Protein AF-A0A241UYF8-F1 (afdb_monomer)

Mean predicted aligned error: 8.47 Å

Secondary structure (DSSP, 8-state):
--HHHHHHHHHHHHHHHHHHHHHHHHHHHHTTS--PPPEEEEESSHHHHHHHHHHHHHTT-TTEEEEE-S-SSHHHHHHHHHHHHHHHTTSTT--SEEEEEEEGGG--STHHHHHHHHHGGGS-EEEEEEEES-THHHHHHTT----SPP--BTTB-HHHHHHHHHHHHT-TT--TT-HHHHHHHHHTHHHHHHHHHHHHHHHHHHT--SSEE-HHHHHHHHHHHHHT-S------HHHHHHHHT-

Sequence (246 aa):
MGTDDLAKKRISANKERRTALKELRKARSVGNRTIFPNILILTEGFSENIYFDELIKVLGLDTVFSRKSVSTSSKGILHEAEHEDLKNKDTEKEWTYIFCVFDLDTVKDRSHLELLSRININFTKIIPIYTFPCIEIWFLLHFECNTRPFQSKGKKSIGNIVKSHFKNTYSPEYLETNEDVIRPLAHAHDNAIYNSIRLYSQQVEVKSNNPISNIHALVTLLKNMSDRTQEYDYNYEYQSFIEDNL

Foldseek 3Di:
DPPVVVVVVVVVVVVVVVVVVVVVVVVVVVPPDLPQFQEEEEELALLVQLQVVLLCVLLVPPRYYYDYFPHNDLQSLLVVVLVVQVVCPPHPNHGQEYEYEHACLPPPDLVSVVSLVVSPPPHHHYYYWYWPHGCLLLVVLLPDQDQDFFDADDPRHSVSVSVVCCCVPPNVPDDSNPSVSRSVSSNSVVSSLVSQVVSQVVCVVVLDVRGHTPVSQVSVLSNCSSVVVSDNDGDCPRVVSVSVSD

Nearest PDB structures (foldseek):
  1ejb-assembly1_E  TM=6.011E-01  e=3.669E-02  Saccharomyces cerevisiae
  3qp9-assembly3_C  TM=4.414E-01  e=3.238E+00  Streptomyces venezuelae

Structure (mmCIF, N/CA/C/O backbone):
data_AF-A0A241UYF8-F1
#
_entry.id   AF-A0A241UYF8-F1
#
loop_
_atom_site.group_PDB
_atom_site.id
_atom_site.type_symbol
_atom_site.label_atom_id
_atom_site.label_alt_id
_atom_site.label_comp_id
_atom_site.label_asym_id
_atom_site.label_entity_id
_atom_site.label_seq_id
_atom_site.pdbx_PDB_ins_code
_atom_site.Cartn_x
_atom_site.Cartn_y
_atom_site.Cartn_z
_atom_site.occupancy
_atom_site.B_iso_or_equiv
_atom_site.auth_seq_id
_atom_site.auth_comp_id
_atom_site.auth_asym_id
_atom_site.auth_atom_id
_atom_site.pdbx_PDB_model_num
ATOM 1 N N . MET A 1 1 ? 44.437 20.139 -47.125 1.00 56.00 1 MET A N 1
ATOM 2 C CA . MET A 1 1 ? 43.143 20.652 -46.620 1.00 56.00 1 MET A CA 1
ATOM 3 C C . MET A 1 1 ? 41.969 19.665 -46.766 1.00 56.00 1 MET A C 1
ATOM 5 O O . MET A 1 1 ? 40.945 19.926 -46.166 1.00 56.00 1 MET A O 1
ATOM 9 N N . GLY A 1 2 ? 42.066 18.540 -47.503 1.00 59.38 2 GLY A N 1
ATOM 10 C CA . GLY A 1 2 ? 40.903 17.660 -47.775 1.00 59.38 2 GLY A CA 1
ATOM 11 C C . GLY A 1 2 ? 40.743 16.393 -46.913 1.00 59.38 2 GLY A C 1
ATOM 12 O O . GLY A 1 2 ? 39.744 15.693 -47.039 1.00 59.38 2 GLY A O 1
ATOM 13 N N . THR A 1 3 ? 41.710 16.062 -46.056 1.00 56.38 3 THR A N 1
ATOM 14 C CA . THR A 1 3 ? 41.728 14.809 -45.275 1.00 56.38 3 THR A CA 1
ATOM 15 C C . THR A 1 3 ? 40.956 14.895 -43.953 1.00 56.38 3 THR A C 1
ATOM 17 O O . THR A 1 3 ? 40.289 13.930 -43.579 1.00 56.38 3 THR A O 1
ATOM 20 N N . ASP A 1 4 ? 40.959 16.056 -43.290 1.00 60.78 4 ASP A N 1
ATOM 21 C CA . ASP A 1 4 ? 40.272 16.256 -42.002 1.00 60.78 4 ASP A CA 1
ATOM 22 C C . ASP A 1 4 ? 38.741 16.288 -42.128 1.00 60.78 4 ASP A C 1
ATOM 24 O O . ASP A 1 4 ? 38.028 15.796 -41.249 1.00 60.78 4 ASP A O 1
ATOM 28 N N . ASP A 1 5 ? 38.215 16.793 -43.246 1.00 67.12 5 ASP A N 1
ATOM 29 C CA . ASP A 1 5 ? 36.768 16.840 -43.493 1.00 67.12 5 ASP A CA 1
ATOM 30 C C . ASP A 1 5 ? 36.169 15.455 -43.756 1.00 67.12 5 ASP A C 1
ATOM 32 O O . ASP A 1 5 ? 35.045 15.164 -43.337 1.00 67.12 5 ASP A O 1
ATOM 36 N N . LEU A 1 6 ? 36.928 14.556 -44.391 1.00 65.88 6 LEU A N 1
ATOM 37 C CA . LEU A 1 6 ? 36.501 13.169 -44.586 1.00 65.88 6 LEU A CA 1
ATOM 38 C C . LEU A 1 6 ? 36.455 12.392 -43.264 1.00 65.88 6 LEU A C 1
ATOM 40 O O . LEU A 1 6 ? 35.546 11.581 -43.061 1.00 65.88 6 LEU A O 1
ATOM 44 N N . ALA A 1 7 ? 37.400 12.645 -42.356 1.00 71.25 7 ALA A N 1
ATOM 45 C CA . ALA A 1 7 ? 37.422 12.018 -41.038 1.00 71.25 7 ALA A CA 1
ATOM 46 C C . ALA A 1 7 ? 36.235 12.479 -40.175 1.00 71.25 7 ALA A C 1
ATOM 48 O O . ALA A 1 7 ? 35.528 11.644 -39.605 1.00 71.25 7 ALA A O 1
ATOM 49 N N . LYS A 1 8 ? 35.939 13.785 -40.153 1.00 72.19 8 LYS A N 1
ATOM 50 C CA . LYS A 1 8 ? 34.784 14.346 -39.428 1.00 72.19 8 LYS A CA 1
ATOM 51 C C . LYS A 1 8 ? 33.449 13.821 -39.959 1.00 72.19 8 LYS A C 1
ATOM 53 O O . LYS A 1 8 ? 32.601 13.407 -39.167 1.00 72.19 8 LYS A O 1
ATOM 58 N N . LYS A 1 9 ? 33.282 13.742 -41.285 1.00 74.50 9 LYS A N 1
ATOM 59 C CA . LYS A 1 9 ? 32.073 13.166 -41.906 1.00 74.50 9 LYS A CA 1
ATOM 60 C C . LYS A 1 9 ? 31.881 11.691 -41.553 1.00 74.50 9 LYS A C 1
ATOM 62 O O . LYS A 1 9 ? 30.767 11.282 -41.234 1.00 74.50 9 LYS A O 1
ATOM 67 N N . ARG A 1 10 ? 32.957 10.896 -41.536 1.00 74.19 10 ARG A N 1
ATOM 68 C CA . ARG A 1 10 ? 32.908 9.483 -41.115 1.00 74.19 10 ARG A CA 1
ATOM 69 C C . ARG A 1 10 ? 32.520 9.320 -39.644 1.00 74.19 10 ARG A C 1
ATOM 71 O O . ARG A 1 10 ? 31.776 8.398 -39.315 1.00 74.19 10 ARG A O 1
ATOM 78 N N . ILE A 1 11 ? 32.988 10.205 -38.766 1.00 75.19 11 ILE A N 1
ATOM 79 C CA . ILE A 1 11 ? 32.633 10.183 -37.340 1.00 75.19 11 ILE A CA 1
ATOM 80 C C . ILE A 1 11 ? 31.149 10.526 -37.140 1.00 75.19 11 ILE A C 1
ATOM 82 O O . ILE A 1 11 ? 30.471 9.805 -36.406 1.00 75.19 11 ILE A O 1
ATOM 86 N N . SER A 1 12 ? 30.626 11.552 -37.825 1.00 75.94 12 SER A N 1
ATOM 87 C CA . SER A 1 12 ? 29.197 11.911 -37.752 1.00 75.94 12 SER A CA 1
ATOM 88 C C . SER A 1 12 ? 28.305 10.776 -38.247 1.00 75.94 12 SER A C 1
ATOM 90 O O . SER A 1 12 ? 27.428 10.322 -37.518 1.00 75.94 12 SER A O 1
ATOM 92 N N . ALA A 1 13 ? 28.616 10.213 -39.419 1.00 77.75 13 ALA A N 1
ATOM 93 C CA . ALA A 1 13 ? 27.850 9.111 -39.996 1.00 77.75 13 ALA A CA 1
ATOM 94 C C . ALA A 1 13 ? 27.848 7.858 -39.098 1.00 77.75 13 ALA A C 1
ATOM 96 O O . ALA A 1 13 ? 26.832 7.176 -38.959 1.00 77.75 13 ALA A O 1
ATOM 97 N N . ASN A 1 14 ? 28.968 7.558 -38.431 1.00 73.38 14 ASN A N 1
ATOM 98 C CA . ASN A 1 14 ? 29.036 6.457 -37.469 1.00 73.38 14 ASN A CA 1
ATOM 99 C C . ASN A 1 14 ? 28.241 6.743 -36.186 1.00 73.38 14 ASN A C 1
ATOM 101 O O . ASN A 1 14 ? 27.676 5.813 -35.606 1.00 73.38 14 ASN A O 1
ATOM 105 N N . LYS A 1 15 ? 28.182 8.002 -35.738 1.00 74.00 15 LYS A N 1
ATOM 106 C CA . LYS A 1 15 ? 27.364 8.423 -34.592 1.00 74.00 15 LYS A CA 1
ATOM 107 C C . LYS A 1 15 ? 25.876 8.300 -34.918 1.00 74.00 15 LYS A C 1
ATOM 109 O O . LYS A 1 15 ? 25.166 7.656 -34.155 1.00 74.00 15 LYS A O 1
ATOM 114 N N . GLU A 1 16 ? 25.452 8.804 -36.073 1.00 78.62 16 GLU A N 1
ATOM 115 C CA . GLU A 1 16 ? 24.074 8.721 -36.583 1.00 78.62 16 GLU A CA 1
ATOM 116 C C . GLU A 1 16 ? 23.619 7.271 -36.778 1.00 78.62 16 GLU A C 1
ATOM 118 O O . GLU A 1 16 ? 22.529 6.882 -36.359 1.00 78.62 16 GLU A O 1
ATOM 123 N N . ARG A 1 17 ? 24.488 6.418 -37.333 1.00 75.12 17 ARG A N 1
ATOM 124 C CA . ARG A 1 17 ? 24.205 4.986 -37.482 1.00 75.12 17 ARG A CA 1
ATOM 125 C C . ARG A 1 17 ? 24.047 4.291 -36.129 1.00 75.12 17 ARG A C 1
ATOM 127 O O . ARG A 1 17 ? 23.196 3.415 -35.995 1.00 75.12 17 ARG A O 1
ATOM 134 N N . ARG A 1 18 ? 24.838 4.671 -35.117 1.00 69.00 18 ARG A N 1
ATOM 135 C CA . ARG A 1 18 ? 24.726 4.137 -33.747 1.00 69.00 18 ARG A CA 1
ATOM 136 C C . ARG A 1 18 ? 23.436 4.581 -33.060 1.00 69.00 18 ARG A C 1
ATOM 138 O O . ARG A 1 18 ? 22.807 3.742 -32.419 1.00 69.00 18 ARG A O 1
ATOM 145 N N . THR A 1 19 ? 23.021 5.840 -33.200 1.00 72.44 19 THR A N 1
ATOM 146 C CA . THR A 1 19 ? 21.732 6.316 -32.670 1.00 72.44 19 THR A CA 1
ATOM 147 C C . THR A 1 19 ? 20.559 5.635 -33.365 1.00 72.44 19 THR A C 1
ATOM 149 O O . THR A 1 19 ? 19.714 5.080 -32.672 1.00 72.44 19 THR A O 1
ATOM 152 N N . ALA A 1 20 ? 20.562 5.532 -34.696 1.00 72.69 20 ALA A N 1
ATOM 153 C CA . ALA A 1 20 ? 19.512 4.832 -35.442 1.00 72.69 20 ALA A CA 1
ATOM 154 C C . ALA A 1 20 ? 19.410 3.341 -35.067 1.00 72.69 20 ALA A C 1
ATOM 156 O O . ALA A 1 20 ? 18.318 2.805 -34.898 1.00 72.69 20 ALA A O 1
ATOM 157 N N . LEU A 1 21 ? 20.544 2.659 -34.858 1.00 69.94 21 LEU A N 1
ATOM 158 C CA . LEU A 1 21 ? 20.569 1.279 -34.353 1.00 69.94 21 LEU A CA 1
ATOM 159 C C . LEU A 1 21 ? 20.037 1.164 -32.916 1.00 69.94 21 LEU A C 1
ATOM 161 O O . LEU A 1 21 ? 19.435 0.144 -32.577 1.00 69.94 21 LEU A O 1
ATOM 165 N N . LYS A 1 22 ? 20.253 2.179 -32.068 1.00 69.50 22 LYS A N 1
ATOM 166 C CA . LYS A 1 22 ? 19.727 2.227 -30.695 1.00 69.50 22 LYS A CA 1
ATOM 167 C C . LYS A 1 22 ? 18.211 2.445 -30.697 1.00 69.50 22 LYS A C 1
ATOM 169 O O . LYS A 1 22 ? 17.512 1.735 -29.981 1.00 69.50 22 LYS A O 1
ATOM 174 N N . GLU A 1 23 ? 17.703 3.327 -31.553 1.00 70.38 23 GLU A N 1
ATOM 175 C CA . GLU A 1 23 ? 16.262 3.549 -31.723 1.00 70.38 23 GLU A CA 1
ATOM 176 C C . GLU A 1 23 ? 15.553 2.346 -32.344 1.00 70.38 23 GLU A C 1
ATOM 178 O O . GLU A 1 23 ? 14.519 1.929 -31.836 1.00 70.38 23 GLU A O 1
ATOM 183 N N . LEU A 1 24 ? 16.143 1.695 -33.351 1.00 65.94 24 LEU A N 1
ATOM 184 C CA . LEU A 1 24 ? 15.609 0.451 -33.919 1.00 65.94 24 LEU A CA 1
ATOM 185 C C . LEU A 1 24 ? 15.591 -0.698 -32.902 1.00 65.94 24 LEU A C 1
ATOM 187 O O . LEU A 1 24 ? 14.681 -1.524 -32.928 1.00 65.94 24 LEU A O 1
ATOM 191 N N . ARG A 1 25 ? 16.576 -0.770 -31.995 1.00 60.03 25 ARG A N 1
ATOM 192 C CA . ARG A 1 25 ? 16.574 -1.734 -30.880 1.00 60.03 25 ARG A CA 1
ATOM 193 C C . ARG A 1 25 ? 15.496 -1.407 -29.848 1.00 60.03 25 ARG A C 1
ATOM 195 O O . ARG A 1 25 ? 14.821 -2.333 -29.414 1.00 60.03 25 ARG A O 1
ATOM 202 N N . LYS A 1 26 ? 15.303 -0.125 -29.515 1.00 56.62 26 LYS A N 1
ATOM 203 C CA . LYS A 1 26 ? 14.231 0.351 -28.623 1.00 56.62 26 LYS A CA 1
ATOM 204 C C . LYS A 1 26 ? 12.852 0.052 -29.231 1.00 56.62 26 LYS A C 1
ATOM 206 O O . LYS A 1 26 ? 12.019 -0.559 -28.580 1.00 56.62 26 LYS A O 1
ATOM 211 N N . ALA A 1 27 ? 12.651 0.340 -30.516 1.00 56.41 27 ALA A N 1
ATOM 212 C CA . ALA A 1 27 ? 11.415 0.037 -31.240 1.00 56.41 27 ALA A CA 1
ATOM 213 C C . ALA A 1 27 ? 11.139 -1.476 -31.355 1.00 56.41 27 ALA A C 1
ATOM 215 O O . ALA A 1 27 ? 10.004 -1.912 -31.187 1.00 56.41 27 ALA A O 1
ATOM 216 N N . ARG A 1 28 ? 12.173 -2.305 -31.580 1.00 51.31 28 ARG A N 1
ATOM 217 C CA . ARG A 1 28 ? 12.036 -3.775 -31.607 1.00 51.31 28 ARG A CA 1
ATOM 218 C C . ARG A 1 28 ? 11.798 -4.395 -30.229 1.00 51.31 28 ARG A C 1
ATOM 220 O O . ARG A 1 28 ? 11.161 -5.441 -30.167 1.00 51.31 28 ARG A O 1
ATOM 227 N N . SER A 1 29 ? 1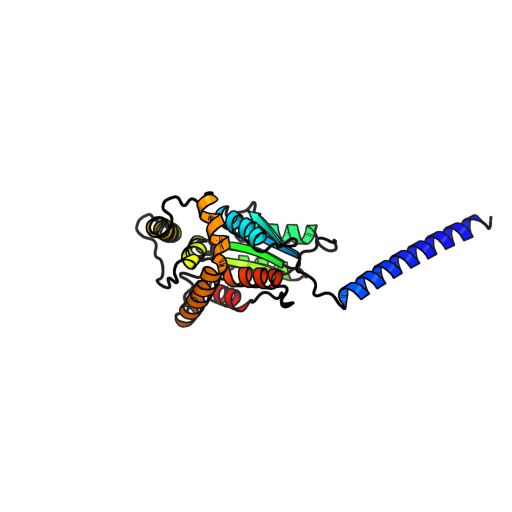2.288 -3.792 -29.142 1.00 49.38 29 SER A N 1
ATOM 228 C CA . SER A 1 29 ? 12.005 -4.283 -27.785 1.00 49.38 29 SER A CA 1
ATOM 229 C C . SER A 1 29 ? 10.606 -3.910 -27.299 1.00 49.38 29 SER A C 1
ATOM 231 O O . SER A 1 29 ? 10.054 -4.639 -26.484 1.00 49.38 29 SER A O 1
ATOM 233 N N . VAL A 1 30 ? 10.035 -2.813 -27.808 1.00 51.47 30 VAL A N 1
ATOM 234 C CA . VAL A 1 30 ? 8.678 -2.342 -27.474 1.00 51.47 30 VAL A CA 1
ATOM 235 C C . VAL A 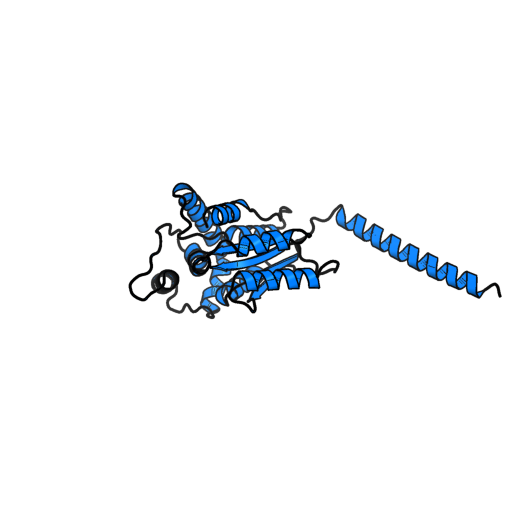1 30 ? 7.589 -3.254 -28.055 1.00 51.47 30 VAL A C 1
ATOM 237 O O . VAL A 1 30 ? 6.558 -3.438 -27.425 1.00 51.47 30 VAL A O 1
ATOM 240 N N . GLY A 1 31 ? 7.812 -3.871 -29.220 1.00 41.88 31 GLY A N 1
ATOM 241 C CA . GLY A 1 31 ? 6.771 -4.647 -29.909 1.00 41.88 31 GLY A CA 1
ATOM 242 C C . GLY A 1 31 ? 6.541 -6.088 -29.430 1.00 41.88 31 GLY A C 1
ATOM 243 O O . GLY A 1 31 ? 5.575 -6.690 -29.875 1.00 41.88 31 GLY A O 1
ATOM 244 N N . ASN A 1 32 ? 7.413 -6.665 -28.588 1.00 44.38 32 ASN A N 1
ATOM 245 C CA . ASN A 1 32 ? 7.384 -8.113 -28.283 1.00 44.38 32 ASN A CA 1
ATOM 246 C C . ASN A 1 32 ? 7.737 -8.502 -26.832 1.00 44.38 32 ASN A C 1
ATOM 248 O O . ASN A 1 32 ? 7.893 -9.686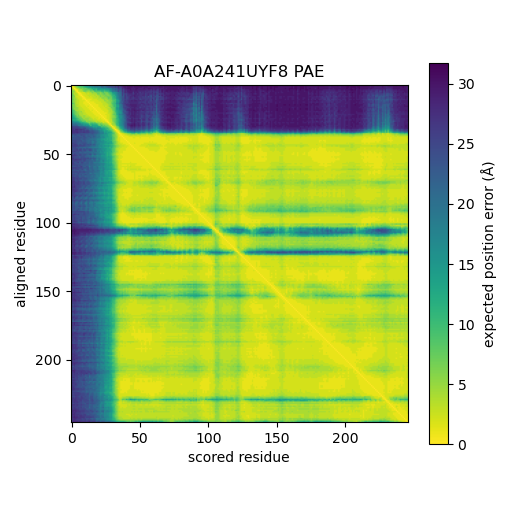 -26.536 1.00 44.38 32 ASN A O 1
ATOM 252 N N . ARG A 1 33 ? 7.889 -7.542 -25.914 1.00 50.88 33 ARG A N 1
ATOM 253 C CA . ARG A 1 33 ? 7.988 -7.819 -24.474 1.00 50.88 33 ARG A CA 1
ATOM 254 C C . ARG A 1 33 ? 6.767 -7.222 -23.803 1.00 50.88 33 ARG A C 1
ATOM 256 O O . ARG A 1 33 ? 6.567 -6.017 -23.897 1.00 50.88 33 ARG A O 1
ATOM 263 N N . THR A 1 34 ? 6.009 -8.030 -23.072 1.00 52.75 34 THR A N 1
ATOM 264 C CA . THR A 1 34 ? 5.240 -7.505 -21.945 1.00 52.75 34 THR A CA 1
ATOM 265 C C . THR A 1 34 ? 6.223 -6.735 -21.064 1.00 52.75 34 THR A C 1
ATOM 267 O O . THR A 1 34 ? 7.185 -7.310 -20.547 1.00 52.75 34 THR A O 1
ATOM 270 N N . ILE A 1 35 ? 6.073 -5.411 -21.009 1.00 71.81 35 ILE A N 1
ATOM 271 C CA . ILE A 1 35 ? 6.954 -4.541 -20.231 1.00 71.81 35 ILE A CA 1
ATOM 272 C C . ILE A 1 35 ? 6.649 -4.848 -18.767 1.00 71.81 35 ILE A C 1
ATOM 274 O O . ILE A 1 35 ? 5.554 -4.563 -18.293 1.00 71.81 35 ILE A O 1
ATOM 278 N N . PHE A 1 36 ? 7.591 -5.494 -18.078 1.00 83.94 36 PHE A N 1
ATOM 279 C CA . PHE A 1 36 ? 7.481 -5.713 -16.639 1.00 83.94 36 PHE A CA 1
ATOM 280 C C . PHE A 1 36 ? 7.453 -4.346 -15.946 1.00 83.94 36 PHE A C 1
ATOM 282 O O . PHE A 1 36 ? 8.390 -3.569 -16.157 1.00 83.94 36 PHE A O 1
ATOM 289 N N . PRO A 1 37 ? 6.408 -4.036 -15.157 1.00 90.75 37 PRO A N 1
ATOM 290 C CA . PRO A 1 37 ? 6.306 -2.748 -14.500 1.00 90.75 37 PRO A CA 1
ATOM 291 C C . PRO A 1 37 ? 7.483 -2.511 -13.560 1.00 90.75 37 PRO A C 1
ATOM 293 O O . PRO A 1 37 ? 7.867 -3.395 -12.789 1.00 90.75 37 PRO A O 1
ATOM 296 N N . ASN A 1 38 ? 8.018 -1.298 -13.602 1.00 93.69 38 ASN A N 1
ATOM 297 C CA . ASN A 1 38 ? 8.909 -0.790 -12.571 1.00 93.69 38 ASN A CA 1
ATOM 298 C C . ASN A 1 38 ? 8.051 -0.055 -11.534 1.00 93.69 38 ASN A C 1
ATOM 300 O O . ASN A 1 38 ? 7.357 0.902 -11.888 1.00 93.69 38 ASN A O 1
ATOM 304 N N . ILE A 1 39 ? 8.038 -0.522 -10.288 1.00 97.25 39 ILE A N 1
ATOM 305 C CA . ILE A 1 39 ? 7.082 -0.081 -9.264 1.00 97.25 39 ILE A CA 1
ATOM 306 C C . ILE A 1 39 ? 7.814 0.454 -8.038 1.00 97.25 39 ILE A C 1
ATOM 308 O O . ILE A 1 39 ? 8.704 -0.201 -7.496 1.00 97.25 39 ILE A O 1
ATOM 312 N N . LEU A 1 40 ? 7.362 1.606 -7.552 1.00 98.06 40 LEU A N 1
ATOM 313 C CA . LEU A 1 40 ? 7.714 2.130 -6.236 1.00 98.06 40 LEU A CA 1
ATOM 314 C C . LEU A 1 40 ? 6.487 2.102 -5.317 1.00 98.06 40 LEU A C 1
ATOM 316 O O . LEU A 1 40 ? 5.414 2.552 -5.702 1.00 98.06 40 LEU A O 1
ATOM 320 N N . ILE A 1 41 ? 6.646 1.608 -4.094 1.00 98.69 41 ILE A N 1
ATOM 321 C CA . ILE A 1 41 ? 5.642 1.640 -3.029 1.00 98.69 41 ILE A CA 1
ATOM 322 C C . ILE A 1 41 ? 6.173 2.563 -1.929 1.00 98.69 41 ILE A C 1
ATOM 324 O O . ILE A 1 41 ? 7.197 2.283 -1.303 1.00 98.69 41 ILE A O 1
ATOM 328 N N . LEU A 1 42 ? 5.486 3.681 -1.711 1.00 98.38 42 LEU A N 1
ATOM 329 C CA . LEU A 1 42 ? 5.747 4.624 -0.629 1.00 98.38 42 LEU A CA 1
ATOM 330 C C . LEU A 1 42 ? 4.721 4.411 0.476 1.00 98.38 42 LEU A C 1
ATOM 332 O O . LEU A 1 42 ? 3.521 4.528 0.234 1.00 98.38 42 LEU A O 1
ATOM 336 N N . THR A 1 43 ? 5.187 4.131 1.688 1.00 97.62 43 THR A N 1
ATOM 337 C CA . THR A 1 43 ? 4.308 3.883 2.837 1.00 97.62 43 THR A CA 1
ATOM 338 C C . THR A 1 43 ? 4.386 4.991 3.879 1.00 97.62 43 THR A C 1
ATOM 340 O O . THR A 1 43 ? 5.433 5.615 4.061 1.00 97.62 43 THR A O 1
ATOM 343 N N . GLU A 1 44 ? 3.295 5.226 4.604 1.00 94.44 44 GLU A N 1
ATOM 344 C CA . GLU A 1 44 ? 3.258 6.184 5.715 1.00 94.44 44 GLU A CA 1
ATOM 345 C C . GLU A 1 44 ? 4.132 5.738 6.905 1.00 94.44 44 GLU A C 1
ATOM 347 O O . GLU A 1 44 ? 4.988 6.492 7.392 1.00 94.44 44 GLU A O 1
ATOM 352 N N . GLY A 1 45 ? 3.935 4.495 7.354 1.00 94.75 45 GLY A N 1
ATOM 353 C CA . GLY A 1 45 ? 4.549 3.914 8.543 1.00 94.75 45 GLY A CA 1
ATOM 354 C C . GLY A 1 45 ? 5.590 2.826 8.263 1.00 94.75 45 GLY A C 1
ATOM 355 O O . GLY A 1 45 ? 5.901 2.472 7.120 1.00 94.75 45 GLY A O 1
ATOM 356 N N . PHE A 1 46 ? 6.184 2.329 9.353 1.00 96.50 46 PHE A N 1
ATOM 357 C CA . PHE A 1 46 ? 7.153 1.228 9.315 1.00 96.50 46 PHE A CA 1
ATOM 358 C C . PHE A 1 46 ? 6.477 -0.124 9.105 1.00 96.50 46 PHE A C 1
ATOM 360 O O . PHE A 1 46 ? 7.028 -0.961 8.399 1.00 96.50 46 PHE A O 1
ATOM 367 N N . SER A 1 47 ? 5.291 -0.320 9.676 1.00 97.19 47 SER A N 1
ATOM 368 C CA . SER A 1 47 ? 4.539 -1.572 9.626 1.00 97.19 47 SER A CA 1
ATOM 369 C C . SER A 1 47 ? 4.226 -2.003 8.195 1.00 97.19 47 SER A C 1
ATOM 371 O O . SER A 1 47 ? 4.497 -3.133 7.795 1.00 97.19 47 SER A O 1
ATOM 373 N N . GLU A 1 48 ? 3.714 -1.069 7.405 1.00 97.50 48 GLU A N 1
ATOM 374 C CA . GLU A 1 48 ? 3.432 -1.190 5.982 1.00 97.50 48 GLU A CA 1
ATOM 375 C C . GLU A 1 48 ? 4.715 -1.510 5.218 1.00 97.50 48 GLU A C 1
ATOM 377 O O . GLU A 1 48 ? 4.743 -2.430 4.406 1.00 97.50 48 GLU A O 1
ATOM 382 N N . ASN A 1 49 ? 5.792 -0.762 5.489 1.00 98.38 49 ASN A N 1
ATOM 383 C CA . ASN A 1 49 ? 7.053 -0.939 4.780 1.00 98.38 49 ASN A CA 1
ATOM 384 C C . ASN A 1 49 ? 7.654 -2.322 5.040 1.00 98.38 49 ASN A C 1
ATOM 386 O O . ASN A 1 49 ? 8.116 -2.961 4.103 1.00 98.38 49 ASN A O 1
ATOM 390 N N . ILE A 1 50 ? 7.642 -2.788 6.292 1.00 98.75 50 ILE A N 1
ATOM 391 C CA . ILE A 1 50 ? 8.115 -4.128 6.662 1.00 98.75 50 ILE A CA 1
ATOM 392 C C . ILE A 1 50 ? 7.292 -5.188 5.922 1.00 98.75 50 ILE A C 1
ATOM 394 O O . ILE A 1 50 ? 7.863 -6.127 5.371 1.00 98.75 50 ILE A O 1
ATOM 398 N N . TYR A 1 51 ? 5.967 -5.020 5.871 1.00 98.75 51 TYR A N 1
ATOM 399 C CA . TYR A 1 51 ? 5.080 -5.937 5.160 1.00 98.75 51 TYR A CA 1
ATOM 400 C C . TYR A 1 51 ? 5.396 -6.001 3.661 1.00 98.75 51 TYR A C 1
ATOM 402 O O . TYR A 1 51 ? 5.590 -7.090 3.123 1.00 98.75 51 TYR A O 1
ATOM 410 N N . PHE A 1 52 ? 5.465 -4.854 2.979 1.00 98.75 52 PHE A N 1
ATOM 411 C CA . PHE A 1 52 ? 5.712 -4.820 1.536 1.00 98.75 52 PHE A CA 1
ATOM 412 C C . PHE A 1 52 ? 7.146 -5.220 1.174 1.00 98.75 52 PHE A C 1
ATOM 414 O O . PHE A 1 52 ? 7.325 -5.922 0.184 1.00 98.75 52 PHE A O 1
ATOM 421 N N . ASP A 1 53 ? 8.153 -4.847 1.970 1.00 98.56 53 ASP A N 1
ATOM 422 C CA . ASP A 1 53 ? 9.538 -5.309 1.787 1.00 98.56 53 ASP A CA 1
ATOM 423 C C . ASP A 1 53 ? 9.633 -6.840 1.851 1.00 98.56 53 ASP A C 1
ATOM 425 O O . ASP A 1 53 ? 10.291 -7.452 1.009 1.00 98.56 53 ASP A O 1
ATOM 429 N N . GLU A 1 54 ? 8.939 -7.477 2.801 1.00 9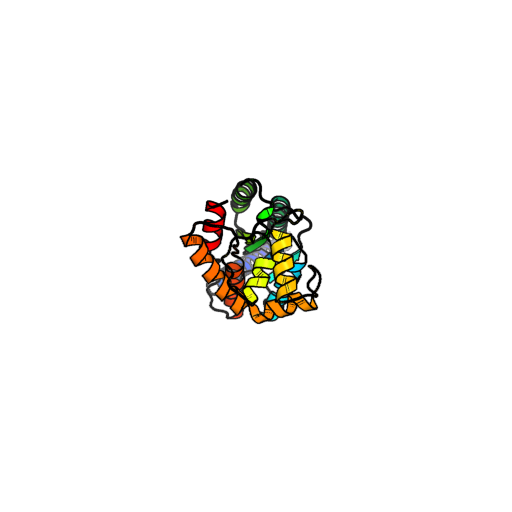8.75 54 GLU A N 1
ATOM 430 C CA . GLU A 1 54 ? 8.878 -8.940 2.864 1.00 98.75 54 GLU A CA 1
ATOM 431 C C . GLU A 1 54 ? 8.078 -9.531 1.703 1.00 98.75 54 GLU A C 1
ATOM 433 O O . GLU A 1 54 ? 8.537 -10.469 1.057 1.00 98.75 54 GLU A O 1
ATOM 438 N N . LEU A 1 55 ? 6.913 -8.968 1.378 1.00 98.75 55 LEU A N 1
ATOM 439 C CA . LEU A 1 55 ? 6.072 -9.461 0.287 1.00 98.75 55 LEU A CA 1
ATOM 440 C C . LEU A 1 55 ? 6.810 -9.447 -1.059 1.00 98.75 55 LEU A C 1
ATOM 442 O O . LEU A 1 55 ? 6.727 -10.411 -1.817 1.00 98.75 55 LEU A O 1
ATOM 446 N N . ILE A 1 56 ? 7.566 -8.386 -1.347 1.00 98.69 56 ILE A N 1
ATOM 447 C CA . ILE A 1 56 ? 8.398 -8.274 -2.555 1.00 98.69 56 ILE A CA 1
ATOM 448 C C . ILE A 1 56 ? 9.419 -9.418 -2.621 1.00 98.69 56 ILE A C 1
ATOM 450 O O . ILE A 1 56 ? 9.604 -10.013 -3.685 1.00 98.69 56 ILE A O 1
ATOM 454 N N . LYS A 1 57 ? 10.049 -9.761 -1.489 1.00 98.50 57 LYS A N 1
ATOM 455 C CA . LYS A 1 57 ? 11.011 -10.872 -1.388 1.00 98.50 57 LYS A CA 1
ATOM 456 C C . LYS A 1 57 ? 10.333 -12.223 -1.573 1.00 98.50 57 LYS A C 1
ATOM 458 O O . LYS A 1 57 ? 10.826 -13.037 -2.349 1.00 98.50 57 LYS A O 1
ATOM 463 N N . VAL A 1 58 ? 9.193 -12.435 -0.914 1.00 98.12 58 VAL A N 1
ATOM 464 C CA . VAL A 1 58 ? 8.372 -13.651 -1.039 1.00 98.12 58 VAL A CA 1
ATOM 465 C C . VAL A 1 58 ? 7.958 -13.889 -2.490 1.00 98.12 58 VAL A C 1
ATOM 467 O O . VAL A 1 58 ? 8.001 -15.023 -2.960 1.00 98.12 58 VAL A O 1
ATOM 470 N N . LEU A 1 59 ? 7.603 -12.826 -3.213 1.00 97.81 59 LEU A N 1
ATOM 471 C CA . LEU A 1 59 ? 7.181 -12.889 -4.612 1.00 97.81 59 LEU A CA 1
ATOM 472 C C . LEU A 1 59 ? 8.346 -12.845 -5.619 1.00 97.81 59 LEU A C 1
ATOM 474 O O . LEU A 1 59 ? 8.106 -12.987 -6.819 1.00 97.81 59 LEU A O 1
ATOM 478 N N . GLY A 1 60 ? 9.591 -12.651 -5.172 1.00 97.38 60 GLY A N 1
ATOM 479 C CA . GLY A 1 60 ? 10.775 -12.606 -6.038 1.00 97.38 60 GLY A CA 1
ATOM 480 C C . GLY A 1 60 ? 10.744 -11.477 -7.076 1.00 97.38 60 GLY A C 1
ATOM 481 O O . GLY A 1 60 ? 11.072 -11.702 -8.243 1.00 97.38 60 GLY A O 1
ATOM 482 N N . LEU A 1 61 ? 10.294 -10.281 -6.683 1.00 96.50 61 LEU A N 1
ATOM 483 C CA . LEU A 1 61 ? 10.055 -9.158 -7.598 1.00 96.50 61 LEU A CA 1
ATOM 484 C C . LEU A 1 61 ? 11.227 -8.162 -7.628 1.00 96.50 61 LEU A C 1
ATOM 486 O O . LEU A 1 61 ? 11.307 -7.258 -6.804 1.00 96.50 61 LEU A O 1
ATOM 490 N N . ASP A 1 62 ? 12.093 -8.268 -8.637 1.00 94.69 62 ASP A N 1
ATOM 491 C CA . ASP A 1 62 ? 13.291 -7.412 -8.768 1.00 94.69 62 ASP A CA 1
ATOM 492 C C . ASP A 1 62 ? 13.007 -5.972 -9.243 1.00 94.69 62 ASP A C 1
ATOM 494 O O . ASP A 1 62 ? 13.869 -5.097 -9.146 1.00 94.69 62 ASP A O 1
ATOM 498 N N . THR A 1 63 ? 11.823 -5.719 -9.809 1.00 94.94 63 THR A N 1
ATOM 499 C CA . THR A 1 63 ? 11.422 -4.406 -10.352 1.00 94.94 63 THR A CA 1
ATOM 500 C C . THR A 1 63 ? 10.474 -3.645 -9.431 1.00 94.94 63 THR A C 1
ATOM 502 O O . THR A 1 63 ? 9.877 -2.652 -9.843 1.00 94.94 63 THR A O 1
ATOM 505 N N . VAL A 1 64 ? 10.298 -4.118 -8.197 1.00 97.81 64 VAL A N 1
ATOM 506 C CA . VAL A 1 64 ? 9.388 -3.531 -7.214 1.00 97.81 64 VAL A CA 1
ATOM 507 C C . VAL A 1 64 ? 10.189 -3.137 -5.985 1.00 97.81 64 VAL A C 1
ATOM 509 O O . VAL A 1 64 ? 10.943 -3.937 -5.438 1.00 97.81 64 VAL A O 1
ATOM 512 N N . PHE A 1 65 ? 10.017 -1.899 -5.539 1.00 98.19 65 PHE A N 1
ATOM 513 C CA . PHE A 1 65 ? 10.729 -1.353 -4.390 1.00 98.19 65 PHE A CA 1
ATOM 514 C C . PHE A 1 65 ? 9.729 -0.792 -3.389 1.00 98.19 65 PHE A C 1
ATOM 516 O O . PHE A 1 65 ? 8.819 -0.065 -3.776 1.00 98.19 65 PHE A O 1
ATOM 523 N N . SER A 1 66 ? 9.920 -1.082 -2.104 1.00 98.31 66 SER A N 1
ATOM 524 C CA . SER A 1 66 ? 9.163 -0.464 -1.014 1.00 98.31 66 SER A CA 1
ATOM 525 C C . SER A 1 66 ? 10.084 0.388 -0.154 1.00 98.31 66 SER A C 1
ATOM 527 O O . SER A 1 66 ? 11.220 -0.003 0.127 1.00 98.31 66 SER A O 1
ATOM 529 N N . ARG A 1 67 ? 9.598 1.552 0.279 1.00 98.00 67 ARG A N 1
ATOM 530 C CA . ARG A 1 67 ? 10.221 2.318 1.360 1.00 98.00 67 ARG A CA 1
ATOM 531 C C . ARG A 1 67 ? 9.192 3.147 2.116 1.00 98.00 67 ARG A C 1
ATOM 533 O O . ARG A 1 67 ? 8.213 3.632 1.550 1.00 98.00 67 ARG A O 1
ATOM 540 N N . LYS A 1 68 ? 9.489 3.406 3.387 1.00 97.50 68 LYS A N 1
ATOM 541 C CA . LYS A 1 68 ? 8.758 4.398 4.173 1.00 97.50 68 LYS A CA 1
ATOM 542 C C . LYS A 1 68 ? 9.046 5.810 3.644 1.00 97.50 68 LYS A C 1
ATOM 544 O O . LYS A 1 68 ? 10.209 6.181 3.479 1.00 97.50 68 LYS A O 1
ATOM 549 N N . SER A 1 69 ? 7.995 6.596 3.441 1.00 97.06 69 SER A N 1
ATOM 550 C CA . SER A 1 69 ? 8.064 8.022 3.111 1.00 97.06 69 SER A CA 1
ATOM 551 C C . SER A 1 69 ? 8.636 8.846 4.269 1.00 97.06 69 SER A C 1
ATOM 553 O O . SER A 1 69 ? 8.477 8.520 5.458 1.00 97.06 69 SER A O 1
ATOM 555 N N . VAL A 1 70 ? 9.283 9.959 3.923 1.00 95.31 70 VAL A N 1
ATOM 556 C CA . VAL A 1 70 ? 9.771 10.946 4.900 1.00 95.31 70 VAL A CA 1
ATOM 557 C C . VAL A 1 70 ? 8.600 11.682 5.554 1.00 95.31 70 VAL A C 1
ATOM 559 O O . VAL A 1 70 ? 8.671 12.053 6.726 1.00 95.31 70 VAL A O 1
ATOM 562 N N . SER A 1 71 ? 7.500 11.863 4.822 1.00 92.12 71 SER A N 1
ATOM 563 C CA . SER A 1 71 ? 6.255 12.426 5.344 1.00 92.12 71 SER A CA 1
ATOM 564 C C . SER A 1 71 ? 5.307 11.347 5.862 1.00 92.12 71 SER A C 1
ATOM 566 O O . SER A 1 71 ? 5.211 10.268 5.284 1.00 92.12 71 SER A O 1
ATOM 568 N N . THR A 1 72 ? 4.549 11.685 6.904 1.00 88.44 72 THR A N 1
ATOM 569 C CA . THR A 1 72 ? 3.428 10.890 7.432 1.00 88.44 72 THR A CA 1
ATOM 570 C C . THR A 1 72 ? 2.068 11.484 7.048 1.00 88.44 72 THR A C 1
ATOM 572 O O . THR A 1 72 ? 1.066 11.217 7.690 1.00 88.44 72 THR A O 1
ATOM 575 N N . SER A 1 73 ? 2.026 12.394 6.072 1.00 89.94 73 SER A N 1
ATOM 576 C CA . SER A 1 73 ? 0.776 12.982 5.578 1.00 89.94 73 SER A CA 1
ATOM 577 C C . SER A 1 73 ? 0.537 12.535 4.146 1.00 89.94 73 SER A C 1
ATOM 579 O O . SER A 1 73 ? 1.486 12.509 3.362 1.00 89.94 73 SER A O 1
ATOM 581 N N . SER A 1 74 ? -0.718 12.275 3.775 1.00 90.00 74 SER A N 1
ATOM 582 C CA . SER A 1 74 ? -1.077 11.875 2.407 1.00 90.00 74 SER A CA 1
ATOM 583 C C . SER A 1 74 ? -0.494 12.829 1.355 1.00 90.00 74 SER A C 1
ATOM 585 O O . SER A 1 74 ? 0.193 12.394 0.438 1.00 90.00 74 SER A O 1
ATOM 587 N N . LYS A 1 75 ? -0.640 14.149 1.533 1.00 91.19 75 LYS A N 1
ATOM 588 C CA . LYS A 1 75 ? -0.054 15.157 0.626 1.00 91.19 75 LYS A CA 1
ATOM 589 C C . LYS A 1 75 ? 1.465 15.092 0.536 1.00 91.19 75 LYS A C 1
ATOM 591 O O . LYS A 1 75 ? 2.015 15.245 -0.549 1.00 91.19 75 LYS A O 1
ATOM 596 N N . GLY A 1 76 ? 2.148 14.918 1.664 1.00 92.94 76 GLY A N 1
ATOM 597 C CA . GLY A 1 76 ? 3.604 14.852 1.667 1.00 92.94 76 GLY A CA 1
ATOM 598 C C . GLY A 1 76 ? 4.122 13.593 0.976 1.00 92.94 76 GLY A C 1
ATOM 599 O O . GLY A 1 76 ? 5.084 13.689 0.221 1.00 92.94 76 GLY A O 1
ATOM 600 N N . ILE A 1 77 ? 3.445 12.454 1.155 1.00 94.75 77 ILE A N 1
ATOM 601 C CA . ILE A 1 77 ? 3.750 11.211 0.430 1.00 94.75 77 ILE A CA 1
ATOM 602 C C . ILE A 1 77 ? 3.542 11.415 -1.080 1.00 94.75 77 ILE A C 1
ATOM 604 O O . ILE A 1 77 ? 4.395 11.037 -1.878 1.00 94.75 77 ILE A O 1
ATOM 608 N N . LEU A 1 78 ? 2.449 12.072 -1.482 1.00 94.25 78 LEU A N 1
ATOM 609 C CA . LEU A 1 78 ? 2.161 12.374 -2.890 1.00 94.25 78 LEU A CA 1
ATOM 610 C C . LEU A 1 78 ? 3.189 13.321 -3.527 1.00 94.25 78 LEU A C 1
ATOM 612 O O . LEU A 1 78 ? 3.584 13.116 -4.671 1.00 94.25 78 LEU A O 1
ATOM 616 N N . HIS A 1 79 ? 3.661 14.333 -2.798 1.00 94.81 79 HIS A N 1
ATOM 617 C CA . HIS A 1 79 ? 4.750 15.189 -3.275 1.00 94.81 79 HIS A CA 1
ATOM 618 C C . HIS A 1 79 ? 6.085 14.444 -3.370 1.00 94.81 79 HIS A C 1
ATOM 620 O O . HIS A 1 79 ? 6.865 14.703 -4.285 1.00 94.81 79 HIS A O 1
ATOM 626 N N . GLU A 1 80 ? 6.357 13.509 -2.456 1.00 95.88 80 GLU A N 1
ATOM 627 C CA . GLU A 1 80 ? 7.526 12.636 -2.573 1.00 95.88 80 GLU A CA 1
ATOM 628 C C . GLU A 1 80 ? 7.427 11.751 -3.827 1.00 95.88 80 GLU A C 1
ATOM 630 O O . GLU A 1 80 ? 8.412 11.626 -4.556 1.00 95.88 80 GLU A O 1
ATOM 635 N N . ALA A 1 81 ? 6.241 11.211 -4.126 1.00 95.69 81 ALA A N 1
ATOM 636 C CA . ALA A 1 81 ? 5.981 10.447 -5.346 1.00 95.69 81 ALA A CA 1
ATOM 637 C C . ALA A 1 81 ? 6.216 11.282 -6.615 1.00 95.69 81 ALA A C 1
ATOM 639 O O . ALA A 1 81 ? 6.934 10.841 -7.508 1.00 95.69 81 ALA A O 1
ATOM 640 N N . GLU A 1 82 ? 5.673 12.501 -6.673 1.00 95.00 82 GLU A N 1
ATOM 641 C CA . GLU A 1 82 ? 5.891 13.447 -7.779 1.00 95.00 82 GLU A CA 1
ATOM 642 C C . GLU A 1 82 ? 7.386 13.750 -7.973 1.00 95.00 82 GLU A C 1
ATOM 644 O O . GLU A 1 82 ? 7.894 13.748 -9.094 1.00 95.00 82 GLU A O 1
ATOM 649 N N . HIS A 1 83 ? 8.124 13.964 -6.882 1.00 94.50 83 HIS A N 1
ATOM 650 C CA . HIS A 1 83 ? 9.560 14.214 -6.947 1.00 94.50 83 HIS A CA 1
ATOM 651 C C . HIS A 1 83 ? 10.353 12.988 -7.437 1.00 94.50 83 HIS A C 1
ATOM 653 O O . HIS A 1 83 ? 11.283 13.136 -8.234 1.00 94.50 83 HIS A O 1
ATOM 659 N N . GLU A 1 84 ? 10.008 11.779 -6.987 1.00 94.44 84 GLU A N 1
ATOM 660 C CA . GLU A 1 84 ? 10.629 10.542 -7.479 1.00 94.44 84 GLU A CA 1
ATOM 661 C C . GLU A 1 84 ? 10.317 10.278 -8.951 1.00 94.44 84 GLU A C 1
ATOM 663 O O . GLU A 1 84 ? 11.205 9.831 -9.683 1.00 94.44 84 GLU A O 1
ATOM 668 N N . ASP A 1 85 ? 9.105 10.593 -9.403 1.00 92.69 85 ASP A N 1
ATOM 669 C CA . ASP A 1 85 ? 8.746 10.521 -10.814 1.00 92.69 85 ASP A CA 1
ATOM 670 C C . ASP A 1 85 ? 9.619 11.460 -11.657 1.00 92.69 85 ASP A C 1
ATOM 672 O O . ASP A 1 85 ? 10.379 11.013 -12.519 1.00 92.69 85 ASP A O 1
ATOM 676 N N . LEU A 1 86 ? 9.626 12.756 -11.329 1.00 91.75 86 LEU A N 1
ATOM 677 C CA . LEU A 1 86 ? 10.409 13.771 -12.045 1.00 91.75 86 LEU A CA 1
ATOM 678 C C . LEU A 1 86 ? 11.906 13.443 -12.103 1.00 91.75 86 LEU A C 1
ATOM 680 O O . LEU A 1 86 ? 12.570 13.736 -13.097 1.00 91.75 86 LEU A O 1
ATOM 684 N N . LYS A 1 87 ? 12.445 12.831 -11.047 1.00 93.00 87 LYS A N 1
ATOM 685 C CA . LYS A 1 87 ? 13.856 12.439 -10.960 1.00 93.00 87 LYS A CA 1
ATOM 686 C C . LYS A 1 87 ? 14.219 11.281 -11.893 1.00 93.00 87 LYS A C 1
ATOM 688 O O . LYS A 1 87 ? 15.355 11.231 -12.365 1.00 93.00 87 LYS A O 1
ATOM 693 N N . ASN A 1 88 ? 13.306 10.335 -12.109 1.00 89.69 88 ASN A N 1
ATOM 694 C CA . ASN A 1 88 ? 13.566 9.117 -12.885 1.00 89.69 88 ASN A CA 1
ATOM 695 C C . ASN A 1 88 ? 12.946 9.152 -14.292 1.00 89.69 88 ASN A C 1
ATOM 697 O O . ASN A 1 88 ? 13.197 8.241 -15.086 1.00 89.69 88 ASN A O 1
ATOM 701 N N . LYS A 1 89 ? 12.191 10.203 -14.620 1.00 87.00 89 LYS A N 1
ATOM 702 C CA . LYS A 1 89 ? 11.590 10.434 -15.934 1.00 87.00 89 LYS A CA 1
ATOM 703 C C . LYS A 1 89 ? 12.620 10.421 -17.064 1.00 87.00 89 LYS A C 1
ATOM 705 O O . LYS A 1 89 ? 13.727 10.936 -16.913 1.00 87.00 89 LYS A O 1
ATOM 710 N N . ASP A 1 90 ? 12.253 9.818 -18.195 1.00 84.56 90 ASP A N 1
ATOM 711 C CA . ASP A 1 90 ? 13.110 9.647 -19.380 1.00 84.56 90 ASP A CA 1
ATOM 712 C C . ASP A 1 90 ? 14.428 8.878 -19.119 1.00 84.56 90 ASP A C 1
ATOM 714 O O . ASP A 1 90 ? 15.362 8.911 -19.932 1.00 84.56 90 ASP A O 1
ATOM 718 N N . THR A 1 91 ? 14.519 8.146 -18.002 1.00 86.31 91 THR A N 1
ATOM 719 C CA . THR A 1 91 ? 15.661 7.281 -17.672 1.00 86.31 91 THR A CA 1
ATOM 720 C C . THR A 1 91 ? 15.308 5.799 -17.803 1.00 86.31 91 THR A C 1
ATOM 722 O O . THR A 1 91 ? 14.151 5.412 -17.906 1.00 86.31 91 THR A O 1
ATOM 725 N N . GLU A 1 92 ? 16.314 4.922 -17.744 1.00 80.75 92 GLU A N 1
ATOM 726 C CA . GLU A 1 92 ? 16.093 3.464 -17.691 1.00 80.75 92 GLU A CA 1
ATOM 727 C C . GLU A 1 92 ? 15.408 2.999 -16.388 1.00 80.75 92 GLU A C 1
ATOM 729 O O . GLU A 1 92 ? 15.050 1.830 -16.276 1.00 80.75 92 GLU A O 1
ATOM 734 N N . LYS A 1 93 ? 15.236 3.901 -15.410 1.00 86.00 93 LYS A N 1
ATOM 735 C CA . LYS A 1 93 ? 14.581 3.665 -14.116 1.00 86.00 93 LYS A CA 1
ATOM 736 C C . LYS A 1 93 ? 13.217 4.348 -14.006 1.00 86.00 93 LYS A C 1
ATOM 738 O O . LYS A 1 93 ? 12.710 4.491 -12.898 1.00 86.00 93 LYS A O 1
ATOM 743 N N . GLU A 1 94 ? 12.651 4.803 -15.121 1.00 89.62 94 GLU A N 1
ATOM 744 C CA . GLU A 1 94 ? 11.317 5.401 -15.148 1.00 89.62 94 GLU A CA 1
ATOM 745 C C . GLU A 1 94 ? 10.286 4.467 -14.497 1.00 89.62 94 GLU A C 1
ATOM 747 O O . GLU A 1 94 ? 10.335 3.241 -14.660 1.00 89.62 94 GLU A O 1
ATOM 752 N N . TRP A 1 95 ? 9.392 5.044 -13.697 1.00 92.38 95 TRP A N 1
ATOM 753 C CA . TRP A 1 95 ? 8.385 4.294 -12.959 1.00 92.38 95 TRP A CA 1
ATOM 754 C C . TRP A 1 95 ? 7.170 4.029 -13.846 1.00 92.38 95 TRP A C 1
ATOM 756 O O . TRP A 1 95 ? 6.683 4.909 -14.545 1.00 92.38 95 TRP A O 1
ATOM 766 N N . THR A 1 96 ? 6.650 2.807 -13.802 1.00 92.19 96 THR A N 1
ATOM 767 C CA . THR A 1 96 ? 5.341 2.479 -14.385 1.00 92.19 96 THR A CA 1
ATOM 768 C C . THR A 1 96 ? 4.225 2.860 -13.419 1.00 92.19 96 THR A C 1
ATOM 770 O O . THR A 1 96 ? 3.243 3.488 -13.814 1.00 92.19 96 THR A O 1
ATOM 773 N N . TYR A 1 97 ? 4.405 2.499 -12.147 1.00 95.06 97 TYR A N 1
ATOM 774 C CA . TYR A 1 97 ? 3.488 2.816 -11.061 1.00 95.06 97 TYR A CA 1
ATOM 775 C C . TYR A 1 97 ? 4.262 3.343 -9.858 1.00 95.06 97 TYR A C 1
ATOM 777 O O . TYR A 1 97 ? 5.323 2.816 -9.512 1.00 95.06 97 TYR A O 1
ATOM 785 N N . ILE A 1 98 ? 3.686 4.331 -9.181 1.00 97.31 98 ILE A N 1
ATOM 786 C CA . ILE A 1 98 ? 4.078 4.684 -7.817 1.00 97.31 98 ILE A CA 1
ATOM 787 C C . ILE A 1 98 ? 2.834 4.563 -6.943 1.00 97.31 98 ILE A C 1
ATOM 789 O O . ILE A 1 98 ? 1.863 5.290 -7.136 1.00 97.31 98 ILE A O 1
ATOM 793 N N . PHE A 1 99 ? 2.854 3.637 -5.992 1.00 98.19 99 PHE A N 1
ATOM 794 C CA . PHE A 1 99 ? 1.776 3.445 -5.032 1.00 98.19 99 PHE A CA 1
ATOM 795 C C . PHE A 1 99 ? 2.067 4.215 -3.749 1.00 98.19 99 PHE A C 1
ATOM 797 O O . PHE A 1 99 ? 3.169 4.130 -3.209 1.00 98.19 99 PHE A O 1
ATOM 804 N N . CYS A 1 100 ? 1.078 4.941 -3.242 1.00 97.12 100 CYS A N 1
ATOM 805 C CA . CYS A 1 100 ? 1.168 5.695 -1.996 1.00 97.12 100 CYS A CA 1
ATOM 806 C C . CYS A 1 100 ? 0.202 5.093 -0.973 1.00 97.12 100 CYS A C 1
ATOM 808 O O . CYS A 1 100 ? -1.002 5.286 -1.099 1.00 97.12 100 CYS A O 1
ATOM 810 N N . VAL A 1 101 ? 0.721 4.367 0.016 1.00 96.56 101 VAL A N 1
ATOM 811 C CA . VAL A 1 101 ? -0.064 3.669 1.047 1.00 96.56 101 VAL A CA 1
ATOM 812 C C . VAL A 1 101 ? -0.192 4.552 2.285 1.00 96.56 101 VAL A C 1
ATOM 814 O O . VAL A 1 101 ? 0.827 4.891 2.896 1.00 96.56 101 VAL A O 1
ATOM 817 N N . PHE A 1 102 ? -1.418 4.915 2.654 1.00 89.50 102 PHE A N 1
ATOM 818 C CA . PHE A 1 102 ? -1.698 5.715 3.849 1.00 89.50 102 PHE A CA 1
ATOM 819 C C . PHE A 1 102 ? -3.101 5.468 4.413 1.00 89.50 102 PHE A C 1
ATOM 821 O O . PHE A 1 102 ? -4.022 5.036 3.708 1.00 89.50 102 PHE A O 1
ATOM 828 N N . ASP A 1 103 ? -3.257 5.780 5.697 1.00 89.62 103 ASP A N 1
ATOM 829 C CA . ASP A 1 103 ? -4.494 5.568 6.440 1.00 89.62 103 ASP A CA 1
ATOM 830 C C . ASP A 1 103 ? -5.482 6.733 6.257 1.00 89.62 103 ASP A C 1
ATOM 832 O O . ASP A 1 103 ? -5.136 7.916 6.315 1.00 89.62 103 ASP A O 1
ATOM 836 N N . LEU A 1 104 ? -6.759 6.405 6.043 1.00 83.62 104 LEU A N 1
ATOM 837 C CA . LEU A 1 104 ? -7.818 7.387 5.796 1.00 83.62 104 LEU A CA 1
ATOM 838 C C . LEU A 1 104 ? -8.341 8.073 7.062 1.00 83.62 104 LEU A C 1
ATOM 840 O O . LEU A 1 104 ? -9.032 9.085 6.948 1.00 83.62 104 LEU A O 1
ATOM 844 N N . ASP A 1 105 ? -8.044 7.567 8.263 1.00 72.31 105 ASP A N 1
ATOM 845 C CA . ASP A 1 105 ? -8.594 8.137 9.504 1.00 72.31 105 ASP A CA 1
ATOM 846 C C . ASP A 1 105 ? -8.111 9.571 9.800 1.00 72.31 105 ASP A C 1
ATOM 848 O O . ASP A 1 105 ? -8.722 10.287 10.601 1.00 72.31 105 ASP A O 1
ATOM 852 N N . THR A 1 106 ? -7.075 10.022 9.087 1.00 54.00 106 THR A N 1
ATOM 853 C CA . THR A 1 106 ? -6.517 11.376 9.156 1.00 54.00 106 THR A CA 1
ATOM 854 C C . THR A 1 106 ? -6.990 12.308 8.034 1.00 54.00 106 THR A C 1
ATOM 856 O O . THR A 1 106 ? -6.743 13.520 8.094 1.00 54.00 106 THR A O 1
ATOM 859 N N . VAL A 1 107 ? -7.700 11.793 7.024 1.00 60.19 107 VAL A N 1
ATOM 860 C CA . VAL A 1 107 ? -8.120 12.560 5.844 1.00 60.19 107 VAL A CA 1
ATOM 861 C C . VAL A 1 107 ? -9.395 13.342 6.159 1.00 60.19 107 VAL A C 1
ATOM 863 O O . VAL A 1 107 ? -10.504 12.823 6.121 1.00 60.19 107 VAL A O 1
ATOM 866 N N . LYS A 1 108 ? -9.232 14.628 6.489 1.00 55.53 108 LYS A N 1
ATOM 867 C CA . LYS A 1 108 ? -10.350 15.547 6.776 1.00 55.53 108 LYS A CA 1
ATOM 868 C C . LYS A 1 108 ? -10.974 16.172 5.525 1.00 55.53 108 LYS A C 1
ATOM 870 O O . LYS A 1 108 ? -12.045 16.762 5.625 1.00 55.53 108 LYS A O 1
ATOM 875 N N . ASP A 1 109 ? -10.286 16.109 4.385 1.00 64.50 109 ASP A N 1
ATOM 876 C CA . ASP A 1 109 ? -10.708 16.742 3.138 1.00 64.50 109 ASP A CA 1
ATOM 877 C C . ASP A 1 109 ? -10.244 15.969 1.882 1.00 64.50 109 ASP A C 1
ATOM 879 O O . ASP A 1 109 ? -9.285 15.191 1.888 1.00 64.50 109 ASP A O 1
ATOM 883 N N . ARG A 1 110 ? -10.931 16.217 0.761 1.00 79.12 110 ARG A N 1
ATOM 884 C CA . ARG A 1 110 ? -10.623 15.645 -0.564 1.00 79.12 110 ARG A CA 1
ATOM 885 C C . ARG A 1 110 ? -9.391 16.271 -1.238 1.00 79.12 110 ARG A C 1
ATOM 887 O O . ARG A 1 110 ? -9.091 15.958 -2.384 1.00 79.12 110 ARG A O 1
ATOM 894 N N . SER A 1 111 ? -8.637 17.133 -0.558 1.00 82.75 111 SER A N 1
ATOM 895 C CA . SER A 1 111 ? -7.584 17.932 -1.204 1.00 82.75 111 SER A CA 1
ATOM 896 C C . SER A 1 111 ? -6.380 17.110 -1.694 1.00 82.75 111 SER A C 1
ATOM 898 O O . SER A 1 111 ? -5.630 17.553 -2.564 1.00 82.75 111 SER A O 1
ATOM 900 N N . HIS A 1 112 ? -6.188 15.893 -1.175 1.00 85.75 112 HIS A N 1
ATOM 901 C CA . HIS A 1 112 ? -5.203 14.954 -1.716 1.00 85.75 112 HIS A CA 1
ATOM 902 C C . HIS A 1 112 ? -5.608 14.421 -3.106 1.00 85.75 112 HIS A C 1
ATOM 904 O O . HIS A 1 112 ? -4.730 14.205 -3.937 1.00 85.75 112 HIS A O 1
ATOM 910 N N . LEU A 1 113 ? -6.911 14.294 -3.397 1.00 87.00 113 LEU A N 1
ATOM 911 C CA . LEU A 1 113 ? -7.421 13.908 -4.722 1.00 87.00 113 LEU A CA 1
ATOM 912 C C . LEU A 1 113 ? -7.176 15.009 -5.760 1.00 87.00 113 LEU A C 1
ATOM 914 O O . LEU A 1 113 ? -6.810 14.728 -6.901 1.00 87.00 113 LEU A O 1
ATOM 918 N N . GLU A 1 114 ? -7.321 16.275 -5.360 1.00 87.50 114 GLU A N 1
ATOM 919 C CA . GLU A 1 114 ? -7.002 17.427 -6.216 1.00 87.50 114 GLU A CA 1
ATOM 920 C C . GLU A 1 114 ? -5.504 17.475 -6.559 1.00 87.50 114 GLU A C 1
ATOM 922 O O . GLU A 1 114 ? -5.119 17.763 -7.694 1.00 87.50 114 GLU A O 1
ATOM 927 N N . LEU A 1 115 ? -4.644 17.170 -5.579 1.00 87.88 115 LEU A N 1
ATOM 928 C CA . LEU A 1 115 ? -3.201 17.024 -5.775 1.00 87.88 115 LEU A CA 1
ATOM 929 C C . LEU A 1 115 ? -2.887 15.863 -6.730 1.00 87.88 115 LEU A C 1
ATOM 931 O O . LEU A 1 115 ? -2.195 16.084 -7.720 1.00 87.88 115 LEU A O 1
ATOM 935 N N . LEU A 1 116 ? -3.437 14.671 -6.485 1.00 89.12 116 LEU A N 1
ATOM 936 C CA . LEU A 1 116 ? -3.288 13.497 -7.356 1.00 89.12 116 LEU A CA 1
ATOM 937 C C . LEU A 1 116 ? -3.691 13.786 -8.804 1.00 89.12 116 LEU A C 1
ATOM 939 O O . LEU A 1 116 ? -2.937 13.484 -9.728 1.00 89.12 116 LEU A O 1
ATOM 943 N N . SER A 1 117 ? -4.847 14.423 -8.998 1.00 87.69 117 SER A N 1
ATOM 944 C CA . SER A 1 117 ? -5.361 14.782 -10.325 1.00 87.69 117 SER A CA 1
ATOM 945 C C . SER A 1 117 ? -4.403 15.701 -11.081 1.00 87.69 117 SER A C 1
ATOM 947 O O . SER A 1 117 ? -4.235 15.561 -12.289 1.00 87.69 117 SER A O 1
ATOM 949 N N . ARG A 1 118 ? -3.745 16.631 -10.377 1.00 87.69 118 ARG A N 1
ATOM 950 C CA . ARG A 1 118 ? -2.738 17.520 -10.966 1.00 87.69 118 ARG A CA 1
ATOM 951 C C . ARG A 1 118 ? -1.448 16.781 -11.321 1.00 87.69 118 ARG A C 1
ATOM 953 O O . ARG A 1 118 ? -0.876 17.057 -12.371 1.00 87.69 118 ARG A O 1
ATOM 960 N N . ILE A 1 119 ? -0.987 15.883 -10.454 1.00 86.38 119 ILE A N 1
ATOM 961 C CA . ILE A 1 119 ? 0.271 15.155 -10.658 1.00 86.38 119 ILE A CA 1
ATOM 962 C C . ILE A 1 119 ? 0.160 14.205 -11.865 1.00 86.38 119 ILE A C 1
ATOM 964 O O . ILE A 1 119 ? 1.037 14.185 -12.727 1.00 86.38 119 ILE A O 1
ATOM 968 N N . ASN A 1 120 ? -0.950 13.474 -11.982 1.00 84.62 120 ASN A N 1
ATOM 969 C CA . ASN A 1 120 ? -1.133 12.409 -12.978 1.00 84.62 120 ASN A CA 1
ATOM 970 C C . ASN A 1 120 ? -1.349 12.887 -14.431 1.00 84.62 120 ASN A C 1
ATOM 972 O O . ASN A 1 120 ? -1.637 12.077 -15.310 1.00 84.62 120 ASN A O 1
ATOM 976 N N . ILE A 1 121 ? -1.194 14.180 -14.728 1.00 77.88 121 ILE A N 1
ATOM 977 C CA . ILE A 1 121 ? -1.387 14.724 -16.084 1.00 77.88 121 ILE A CA 1
ATOM 978 C C . ILE A 1 121 ? -0.312 14.210 -17.066 1.00 77.88 121 ILE A C 1
ATOM 980 O O . ILE A 1 121 ? -0.569 14.119 -18.265 1.00 77.88 121 ILE A O 1
ATOM 984 N N . ASN A 1 122 ? 0.889 13.861 -16.581 1.00 61.06 122 ASN A N 1
ATOM 985 C CA . ASN A 1 122 ? 2.096 13.750 -17.411 1.00 61.06 122 ASN A CA 1
ATOM 986 C C . ASN A 1 122 ? 2.833 12.396 -17.329 1.00 61.06 122 ASN A C 1
ATOM 988 O O . ASN A 1 122 ? 4.061 12.393 -17.234 1.00 61.06 122 ASN A O 1
ATOM 992 N N . PHE A 1 123 ? 2.103 11.288 -17.499 1.00 59.28 123 PHE A N 1
ATOM 993 C CA . PHE A 1 123 ? 2.571 9.918 -17.818 1.00 59.28 123 PHE A CA 1
ATOM 994 C C . PHE A 1 123 ? 2.633 8.889 -16.673 1.00 59.28 123 PHE A C 1
ATOM 996 O O . PHE A 1 123 ? 1.985 7.850 -16.807 1.00 59.28 123 PHE A O 1
ATOM 1003 N N . THR A 1 124 ? 3.359 9.114 -15.575 1.00 78.31 124 THR A N 1
ATOM 1004 C CA . THR A 1 124 ? 3.477 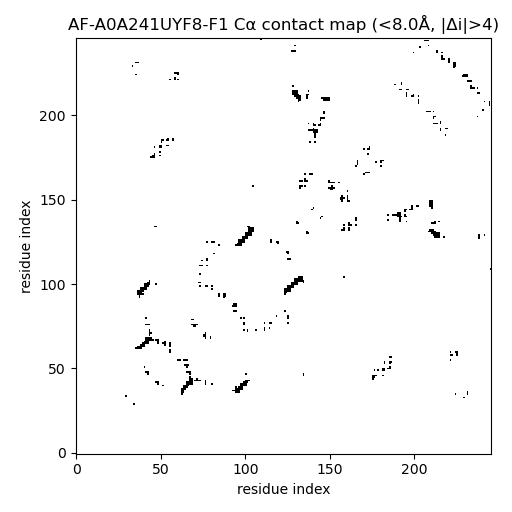8.099 -14.506 1.00 78.31 124 THR A CA 1
ATOM 1005 C C . THR A 1 124 ? 2.198 7.998 -13.689 1.00 78.31 124 THR A C 1
ATOM 1007 O O . THR A 1 124 ? 1.642 9.003 -13.250 1.00 78.31 124 THR A O 1
ATOM 1010 N N . LYS A 1 125 ? 1.726 6.769 -13.466 1.00 90.19 125 LYS A N 1
ATOM 1011 C CA . LYS A 1 125 ? 0.516 6.511 -12.684 1.00 90.19 125 LYS A CA 1
ATOM 1012 C C . LYS A 1 125 ? 0.859 6.513 -11.194 1.00 90.19 125 LYS A C 1
ATOM 1014 O O . LYS A 1 125 ? 1.322 5.502 -10.660 1.00 90.19 125 LYS A O 1
ATOM 1019 N N . ILE A 1 126 ? 0.620 7.640 -10.528 1.00 94.81 126 ILE A N 1
ATOM 1020 C CA . ILE A 1 126 ? 0.684 7.755 -9.068 1.00 94.81 126 ILE A CA 1
ATOM 1021 C C . ILE A 1 126 ? -0.687 7.384 -8.499 1.00 94.81 126 ILE A C 1
ATOM 1023 O O . ILE A 1 126 ? -1.699 7.999 -8.842 1.00 94.81 126 ILE A O 1
ATOM 1027 N N . ILE A 1 127 ? -0.727 6.347 -7.665 1.00 95.38 127 ILE A N 1
ATOM 1028 C CA . ILE A 1 127 ? -1.959 5.682 -7.231 1.00 95.38 127 ILE A CA 1
ATOM 1029 C C . ILE A 1 127 ? -2.016 5.638 -5.698 1.00 95.38 127 ILE A C 1
ATOM 1031 O O . ILE A 1 127 ? -1.128 5.050 -5.075 1.00 95.38 127 ILE A O 1
ATOM 1035 N N . PRO A 1 128 ? -3.047 6.215 -5.061 1.00 94.56 128 PRO A N 1
ATOM 1036 C CA . PRO A 1 128 ? -3.252 6.054 -3.631 1.00 94.56 128 PRO A CA 1
ATOM 1037 C C . PRO A 1 128 ? -3.788 4.656 -3.289 1.00 94.56 128 PRO A C 1
ATOM 1039 O O . PRO A 1 128 ? -4.657 4.100 -3.964 1.00 94.56 128 PRO A O 1
ATOM 1042 N N . ILE A 1 129 ? -3.282 4.106 -2.192 1.00 96.81 129 ILE A N 1
ATOM 1043 C CA . ILE A 1 129 ? -3.729 2.864 -1.573 1.00 96.81 129 ILE A CA 1
ATOM 1044 C C . ILE A 1 129 ? -4.175 3.203 -0.156 1.00 96.81 129 ILE A C 1
ATOM 1046 O O . ILE A 1 129 ? -3.447 3.829 0.613 1.00 96.81 129 ILE A O 1
ATOM 1050 N N . TYR A 1 130 ? -5.388 2.786 0.166 1.00 94.38 130 TYR A N 1
ATOM 1051 C CA . TYR A 1 130 ? -6.136 3.202 1.330 1.00 94.38 130 TYR A CA 1
ATOM 1052 C C . TYR A 1 130 ? -6.375 2.043 2.289 1.00 94.38 130 TYR A C 1
ATOM 1054 O O . TYR A 1 130 ? -6.726 0.919 1.904 1.00 94.38 130 TYR A O 1
ATOM 1062 N N . THR A 1 131 ? -6.295 2.378 3.566 1.00 94.50 131 THR A N 1
ATOM 1063 C CA . THR A 1 131 ? -6.751 1.570 4.694 1.00 94.50 131 THR A CA 1
ATOM 1064 C C . THR A 1 131 ? -7.583 2.447 5.617 1.00 94.50 131 THR A C 1
ATOM 1066 O O . THR A 1 131 ? -7.262 3.610 5.850 1.00 94.50 131 THR A O 1
ATOM 1069 N N . PHE A 1 132 ? -8.691 1.918 6.132 1.00 93.75 132 PHE A N 1
ATOM 1070 C CA . PHE A 1 132 ? -9.483 2.602 7.146 1.00 93.75 132 PHE A CA 1
ATOM 1071 C C . PHE A 1 132 ? -9.975 1.625 8.219 1.00 93.75 132 PHE A C 1
ATOM 1073 O O . PHE A 1 132 ? -10.621 0.627 7.881 1.00 93.75 132 PHE A O 1
ATOM 1080 N N . PRO A 1 133 ? -9.772 1.942 9.512 1.00 92.88 133 PRO A N 1
ATOM 1081 C CA . PRO A 1 133 ? -9.124 3.161 10.010 1.00 92.88 133 PRO A CA 1
ATOM 1082 C C . PRO A 1 133 ? -7.597 3.156 9.924 1.00 92.88 133 PRO A C 1
ATOM 1084 O O . PRO A 1 133 ? -7.017 4.229 9.906 1.00 92.88 133 PRO A O 1
ATOM 1087 N N . CYS A 1 134 ? -6.967 1.982 9.908 1.00 94.94 134 CYS A N 1
ATOM 1088 C CA . CYS A 1 134 ? -5.516 1.865 9.961 1.00 94.94 134 CYS A CA 1
ATOM 1089 C C . CYS A 1 134 ? -5.004 0.600 9.261 1.00 94.94 134 CYS A C 1
ATOM 1091 O O . CYS A 1 134 ? -5.799 -0.308 8.972 1.00 94.94 134 CYS A O 1
ATOM 1093 N N . ILE A 1 135 ? -3.690 0.499 9.041 1.00 96.50 135 ILE A N 1
ATOM 1094 C CA . ILE A 1 135 ? -3.057 -0.673 8.416 1.00 96.50 135 ILE A CA 1
ATOM 1095 C C . ILE A 1 135 ? -3.367 -1.991 9.132 1.00 96.50 135 ILE A C 1
ATOM 1097 O O . ILE A 1 135 ? -3.449 -3.037 8.489 1.00 96.50 135 ILE A O 1
ATOM 1101 N N . GLU A 1 136 ? -3.625 -1.986 10.443 1.00 97.19 136 GLU A N 1
ATOM 1102 C CA . GLU A 1 136 ? -3.990 -3.208 11.165 1.00 97.19 136 GLU A CA 1
ATOM 1103 C C . GLU A 1 136 ? -5.276 -3.862 10.639 1.00 97.19 136 GLU A C 1
ATOM 1105 O O . GLU A 1 136 ? -5.474 -5.053 10.871 1.00 97.19 136 GLU A O 1
ATOM 1110 N N . ILE A 1 137 ? -6.122 -3.153 9.881 1.00 97.62 137 ILE A N 1
ATOM 1111 C CA . ILE A 1 137 ? -7.212 -3.787 9.122 1.00 97.62 137 ILE A CA 1
ATOM 1112 C C . ILE A 1 137 ? -6.665 -4.782 8.105 1.00 97.62 137 ILE A C 1
ATOM 1114 O O . ILE A 1 137 ? -7.147 -5.910 8.041 1.00 97.62 137 ILE A O 1
ATOM 1118 N N . TRP A 1 138 ? -5.633 -4.412 7.350 1.00 98.12 138 TRP A N 1
ATOM 1119 C CA . TRP A 1 138 ? -4.975 -5.328 6.422 1.00 98.12 138 TRP A CA 1
ATOM 1120 C C . TRP A 1 138 ? -4.360 -6.530 7.145 1.00 98.12 138 TRP A C 1
ATOM 1122 O O . TRP A 1 138 ? -4.484 -7.667 6.690 1.00 98.12 138 TRP A O 1
ATOM 1132 N N . PHE A 1 139 ? -3.768 -6.322 8.321 1.00 98.19 139 PHE A N 1
ATOM 1133 C CA . PHE A 1 139 ? -3.222 -7.422 9.121 1.00 98.19 139 PHE A CA 1
ATOM 1134 C C . PHE A 1 139 ? -4.311 -8.345 9.675 1.00 98.19 139 PHE A C 1
ATOM 1136 O O . PHE A 1 139 ? -4.164 -9.563 9.598 1.00 98.19 139 PHE A O 1
ATOM 1143 N N . LEU A 1 140 ? -5.440 -7.805 10.141 1.00 97.94 140 LEU A N 1
ATOM 1144 C CA . LEU A 1 140 ? -6.605 -8.595 10.556 1.00 97.94 140 LEU A CA 1
ATOM 1145 C C . LEU A 1 140 ? -7.149 -9.465 9.421 1.00 97.94 140 LEU A C 1
ATOM 1147 O O . LEU A 1 140 ? -7.507 -10.618 9.661 1.00 97.94 140 LEU A O 1
ATOM 1151 N N . LEU A 1 141 ? -7.146 -8.952 8.186 1.00 98.25 141 LEU A N 1
ATOM 1152 C CA . LEU A 1 141 ? -7.637 -9.674 7.010 1.00 98.25 141 LEU A CA 1
ATOM 1153 C C . LEU A 1 141 ? -6.846 -10.957 6.707 1.00 98.25 141 LEU A C 1
ATOM 1155 O O . LEU A 1 141 ? -7.386 -11.850 6.058 1.00 98.25 141 LEU A O 1
ATOM 1159 N N . HIS A 1 142 ? -5.629 -11.125 7.233 1.00 98.25 142 HIS A N 1
ATOM 1160 C CA . HIS A 1 142 ? -4.895 -12.395 7.133 1.00 98.25 142 HIS A CA 1
ATOM 1161 C C . HIS A 1 142 ? -5.544 -13.528 7.951 1.00 98.25 142 HIS A C 1
ATOM 1163 O O . HIS A 1 142 ? -5.299 -14.702 7.670 1.00 98.25 142 HIS A O 1
ATOM 1169 N N . PHE A 1 143 ? -6.382 -13.188 8.935 1.00 97.56 143 PHE A N 1
ATOM 1170 C CA . PHE A 1 143 ? -7.003 -14.129 9.868 1.00 97.56 143 PHE A CA 1
ATOM 1171 C C . PHE A 1 143 ? -8.526 -14.174 9.738 1.00 97.56 143 PHE A C 1
ATOM 1173 O O . PHE A 1 143 ? -9.113 -15.256 9.751 1.00 97.56 143 PHE A O 1
ATOM 1180 N N . GLU A 1 144 ? -9.181 -13.018 9.615 1.00 95.62 144 GLU A N 1
ATOM 1181 C CA . GLU A 1 144 ? -10.639 -12.925 9.597 1.00 95.62 144 GLU A CA 1
ATOM 1182 C C . GLU A 1 144 ? -11.166 -11.824 8.671 1.00 95.62 144 GLU A C 1
ATOM 1184 O O . GLU A 1 144 ? -10.541 -10.790 8.458 1.00 95.62 144 GLU A O 1
ATOM 1189 N N . CYS A 1 145 ? -12.380 -12.028 8.160 1.00 96.38 145 CYS A N 1
ATOM 1190 C CA . CYS A 1 145 ? -13.155 -10.982 7.501 1.00 96.38 145 CYS A CA 1
ATOM 1191 C C . CYS A 1 145 ? -14.111 -10.361 8.526 1.00 96.38 145 CYS A C 1
ATOM 1193 O O . CYS A 1 145 ? -15.141 -10.957 8.851 1.00 96.38 145 CYS A O 1
ATOM 1195 N N . ASN A 1 146 ? -13.778 -9.172 9.032 1.00 91.12 146 ASN A N 1
ATOM 1196 C CA . ASN A 1 146 ? -14.611 -8.432 9.978 1.00 91.12 146 ASN A CA 1
ATOM 1197 C C . ASN A 1 146 ? -15.239 -7.208 9.302 1.00 91.12 146 ASN A C 1
ATOM 1199 O O . ASN A 1 146 ? -14.543 -6.265 8.943 1.00 91.12 146 ASN A O 1
ATOM 1203 N N . THR A 1 147 ? -16.563 -7.220 9.165 1.00 91.81 147 THR A N 1
ATOM 1204 C CA . THR A 1 147 ? -17.339 -6.121 8.567 1.00 91.81 147 THR A CA 1
ATOM 1205 C C . THR A 1 147 ? -17.962 -5.181 9.582 1.00 91.81 147 THR A C 1
ATOM 1207 O O . THR A 1 147 ? -18.611 -4.207 9.208 1.00 91.81 147 THR A O 1
ATOM 1210 N N . ARG A 1 148 ? -17.818 -5.467 10.880 1.00 91.56 148 ARG A N 1
ATOM 1211 C CA . ARG A 1 148 ? -18.419 -4.636 11.920 1.00 91.56 148 ARG A CA 1
ATOM 1212 C C . ARG A 1 148 ? -17.669 -3.306 11.973 1.00 91.56 148 ARG A C 1
ATOM 1214 O O . ARG A 1 148 ? -16.455 -3.324 12.178 1.00 91.56 148 ARG A O 1
ATOM 1221 N N . PRO A 1 149 ? -18.369 -2.164 11.861 1.00 91.88 149 PRO A N 1
ATOM 1222 C CA . PRO A 1 149 ? -17.729 -0.867 11.980 1.00 91.88 149 PRO A CA 1
ATOM 1223 C C . PRO A 1 149 ? -17.029 -0.716 13.327 1.00 91.88 149 PRO A C 1
ATOM 1225 O O . PRO A 1 149 ? -17.596 -1.012 14.384 1.00 91.88 149 PRO A O 1
ATOM 1228 N N . PHE A 1 150 ? -15.804 -0.207 13.293 1.00 92.94 150 PHE A N 1
ATOM 1229 C CA . PHE A 1 150 ? -15.079 0.153 14.500 1.00 92.94 150 PHE A CA 1
ATOM 1230 C C . PHE A 1 150 ? -15.503 1.543 14.972 1.00 92.94 150 PHE A C 1
ATOM 1232 O O . PHE A 1 150 ? -15.874 2.412 14.183 1.00 92.94 150 PHE A O 1
ATOM 1239 N N . GLN A 1 151 ? -15.454 1.771 16.281 1.00 92.44 151 GLN A N 1
ATOM 1240 C CA . GLN A 1 151 ? -15.776 3.064 16.878 1.00 92.44 151 GLN A CA 1
ATOM 1241 C C . GLN A 1 151 ? -14.754 3.402 17.956 1.00 92.44 151 GLN A C 1
ATOM 1243 O O . GLN A 1 151 ? -14.290 2.524 18.687 1.00 92.44 151 GLN A O 1
ATOM 1248 N N . SER A 1 152 ? -14.418 4.687 18.077 1.00 89.94 152 SER A N 1
ATOM 1249 C CA . SER A 1 152 ? -13.621 5.183 19.199 1.00 89.94 152 SER A CA 1
ATOM 1250 C C . SER A 1 152 ? -14.328 4.892 20.522 1.00 89.94 152 SER A C 1
ATOM 1252 O O . SER A 1 152 ? -15.545 5.052 20.626 1.00 89.94 152 SER A O 1
ATOM 1254 N N . LYS A 1 153 ? -13.570 4.521 21.558 1.00 90.69 153 LYS A N 1
ATOM 1255 C CA . LYS A 1 153 ? -14.125 4.219 22.885 1.00 90.69 153 LYS A CA 1
ATOM 1256 C C . LYS A 1 153 ? -13.326 4.919 23.976 1.00 90.69 153 LYS A C 1
ATOM 1258 O O . LYS A 1 153 ? -12.145 4.632 24.187 1.00 90.69 153 LYS A O 1
ATOM 1263 N N . GLY A 1 154 ? -13.984 5.817 24.709 1.00 91.12 154 GLY A N 1
ATOM 1264 C CA . GLY A 1 154 ? -13.339 6.626 25.744 1.00 91.12 154 GLY A CA 1
ATOM 1265 C C . GLY A 1 154 ? -12.210 7.476 25.156 1.00 91.12 154 GLY A C 1
ATOM 1266 O O . GLY A 1 154 ? -12.439 8.252 24.238 1.00 91.12 154 GLY A O 1
ATOM 1267 N N . LYS A 1 155 ? -10.984 7.311 25.670 1.00 89.62 155 LYS A N 1
ATOM 1268 C CA . LYS A 1 155 ? -9.788 8.031 25.191 1.00 89.62 155 LYS A CA 1
ATOM 1269 C C . LYS A 1 155 ? -9.059 7.343 24.026 1.00 89.62 155 LYS A C 1
ATOM 1271 O O . LYS A 1 155 ? -8.047 7.861 23.566 1.00 89.62 155 LYS A O 1
ATOM 1276 N N . LYS A 1 156 ? -9.512 6.167 23.576 1.00 89.56 156 LYS A N 1
ATOM 1277 C CA . LYS A 1 156 ? -8.868 5.429 22.479 1.00 89.56 156 LYS A CA 1
ATOM 1278 C C . LYS A 1 156 ? -9.453 5.860 21.134 1.00 89.56 156 LYS A C 1
ATOM 1280 O O . LYS A 1 156 ? -10.669 5.778 20.946 1.00 89.56 156 LYS A O 1
ATOM 1285 N N . SER A 1 157 ? -8.581 6.266 20.207 1.00 91.81 157 SER A N 1
ATOM 1286 C CA . SER A 1 157 ? -8.945 6.463 18.796 1.00 91.81 157 SER A CA 1
ATOM 1287 C C . SER A 1 157 ? -9.447 5.160 18.165 1.00 91.81 157 SER A C 1
ATOM 1289 O O . SER A 1 157 ? -9.213 4.072 18.696 1.00 91.81 157 SER A O 1
ATOM 1291 N N . ILE A 1 158 ? -10.134 5.267 17.028 1.00 93.69 158 ILE A N 1
ATOM 1292 C CA . ILE A 1 158 ? -10.634 4.107 16.283 1.00 93.69 158 ILE A CA 1
ATOM 1293 C C . ILE A 1 158 ? -9.487 3.165 15.861 1.00 93.69 158 ILE A C 1
ATOM 1295 O O . ILE A 1 158 ? -9.581 1.966 16.121 1.00 93.69 158 ILE A O 1
ATOM 1299 N N . GLY A 1 159 ? -8.359 3.697 15.371 1.00 92.75 159 GLY A N 1
ATOM 1300 C CA . GLY A 1 159 ? -7.161 2.902 15.069 1.00 92.75 159 GLY A CA 1
ATOM 1301 C C . GLY A 1 159 ? -6.593 2.184 16.300 1.00 92.75 159 GLY A C 1
ATOM 1302 O O . GLY A 1 159 ? -6.299 0.994 16.255 1.00 92.75 159 GLY A O 1
ATOM 1303 N N . ASN A 1 160 ? -6.573 2.837 17.471 1.00 93.75 160 ASN A N 1
ATOM 1304 C CA . ASN A 1 160 ? -6.155 2.186 18.721 1.00 93.75 160 ASN A CA 1
ATOM 1305 C C . ASN A 1 160 ? -7.072 1.022 19.135 1.00 93.75 160 ASN A C 1
ATOM 1307 O O . ASN A 1 160 ? -6.615 0.092 19.809 1.00 93.75 160 ASN A O 1
ATOM 1311 N N . ILE A 1 161 ? -8.361 1.068 18.782 1.00 95.50 161 ILE A N 1
ATOM 1312 C CA . ILE A 1 161 ? -9.297 -0.038 19.022 1.00 95.50 161 ILE A CA 1
ATOM 1313 C C . ILE A 1 161 ? -8.983 -1.209 18.095 1.00 95.50 161 ILE A C 1
ATOM 1315 O O . ILE A 1 161 ? -8.858 -2.327 18.593 1.00 95.50 161 ILE A O 1
ATOM 1319 N N . VAL A 1 162 ? -8.786 -0.955 16.799 1.00 96.00 162 VAL A N 1
ATOM 1320 C CA . VAL A 1 162 ? -8.394 -1.986 15.822 1.00 96.00 162 VAL A CA 1
ATOM 1321 C C . VAL A 1 162 ? -7.071 -2.631 16.218 1.00 96.00 162 VAL A C 1
ATOM 1323 O O . VAL A 1 162 ? -6.995 -3.849 16.360 1.00 96.00 162 VAL A O 1
ATOM 1326 N N . LYS A 1 163 ? -6.056 -1.819 16.521 1.00 95.69 163 LYS A N 1
ATOM 1327 C CA . LYS A 1 163 ? -4.759 -2.297 16.999 1.00 95.69 163 LYS A CA 1
ATO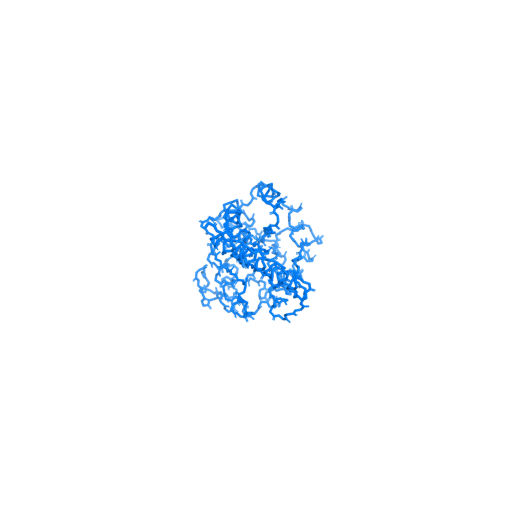M 1328 C C . LYS A 1 163 ? -4.884 -3.132 18.272 1.00 95.69 163 LYS A C 1
ATOM 1330 O O . LYS A 1 163 ? -4.281 -4.195 18.373 1.00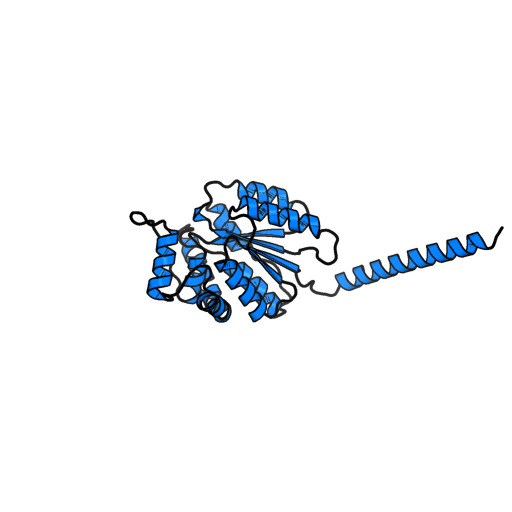 95.69 163 LYS A O 1
ATOM 1335 N N . SER A 1 164 ? -5.687 -2.690 19.246 1.00 95.75 164 SER A N 1
ATOM 1336 C CA . SER A 1 164 ? -5.937 -3.478 20.465 1.00 95.75 164 SER A CA 1
ATOM 1337 C C . SER A 1 164 ? -6.608 -4.819 20.142 1.00 95.75 164 SER A C 1
ATOM 1339 O O . SER A 1 164 ? -6.255 -5.826 20.748 1.00 95.75 164 SER A O 1
ATOM 1341 N N . HIS A 1 165 ? -7.561 -4.845 19.204 1.00 95.94 165 HIS A N 1
ATOM 1342 C CA . HIS A 1 165 ? -8.240 -6.070 18.766 1.00 95.94 165 HIS A CA 1
ATOM 1343 C C . HIS A 1 165 ? -7.263 -7.053 18.117 1.00 95.94 165 HIS A C 1
ATOM 1345 O O . HIS A 1 165 ? -7.204 -8.207 18.537 1.00 95.94 165 HIS A O 1
ATOM 1351 N N . PHE A 1 166 ? -6.441 -6.579 17.176 1.00 96.94 166 PHE A N 1
ATOM 1352 C CA . PHE A 1 166 ? -5.397 -7.384 16.539 1.00 96.94 166 PHE A CA 1
ATOM 1353 C C . PHE A 1 166 ? -4.426 -7.973 17.568 1.00 96.94 166 PHE A C 1
ATOM 1355 O O . PHE A 1 166 ? -4.197 -9.185 17.592 1.00 96.94 166 PHE A O 1
ATOM 1362 N N . LYS A 1 167 ? -3.932 -7.132 18.486 1.00 97.31 167 LYS A N 1
ATOM 1363 C CA . LYS A 1 167 ? -3.016 -7.557 19.549 1.00 97.31 167 LYS A CA 1
ATOM 1364 C C . LYS A 1 167 ? -3.610 -8.627 20.453 1.00 97.31 167 LYS A C 1
ATOM 1366 O O . LYS A 1 167 ? -2.983 -9.647 20.705 1.00 97.31 167 LYS A O 1
ATOM 1371 N N . ASN A 1 168 ? -4.817 -8.390 20.952 1.00 96.75 168 ASN A N 1
ATOM 1372 C CA . ASN A 1 168 ? -5.429 -9.271 21.942 1.00 96.75 168 ASN A CA 1
ATOM 1373 C C . ASN A 1 168 ? -5.879 -10.610 21.347 1.00 96.75 168 ASN A C 1
ATOM 1375 O O . ASN A 1 168 ? -5.964 -11.590 22.081 1.00 96.75 168 ASN A O 1
ATOM 1379 N N . THR A 1 169 ? -6.196 -10.638 20.051 1.00 96.75 169 THR A N 1
ATOM 1380 C CA . THR A 1 169 ? -6.780 -11.817 19.399 1.00 96.75 169 THR A CA 1
ATOM 1381 C C . THR A 1 169 ? -5.728 -12.674 18.700 1.00 96.75 169 THR A C 1
ATOM 1383 O O . THR A 1 169 ? -5.812 -13.897 18.765 1.00 96.75 169 THR A O 1
ATOM 1386 N N . TYR A 1 170 ? -4.736 -12.051 18.052 1.00 96.44 170 TYR A N 1
ATOM 1387 C CA . TYR A 1 170 ? -3.819 -12.754 17.147 1.00 96.44 170 TYR A CA 1
ATOM 1388 C C . TYR A 1 170 ? -2.346 -12.598 17.509 1.00 96.44 170 TYR A C 1
ATOM 1390 O O . TYR A 1 170 ? -1.593 -13.559 17.380 1.00 96.44 170 TYR A O 1
ATOM 1398 N N . SER A 1 171 ? -1.917 -11.411 17.949 1.00 94.69 171 SER A N 1
ATOM 1399 C CA . SER A 1 171 ? -0.492 -11.157 18.189 1.00 94.69 171 SER A CA 1
ATOM 1400 C C . SER A 1 171 ? -0.233 -10.194 19.354 1.00 94.69 171 SER A C 1
ATOM 1402 O O . SER A 1 171 ? -0.079 -8.985 19.150 1.00 94.69 171 SER A O 1
ATOM 1404 N N . PRO A 1 172 ? -0.141 -10.706 20.596 1.00 96.25 172 PRO A N 1
ATOM 1405 C CA . PRO A 1 172 ? 0.109 -9.879 21.781 1.00 96.25 172 PRO A CA 1
ATOM 1406 C C . PRO A 1 172 ? 1.403 -9.054 21.696 1.00 96.25 172 PRO A C 1
ATOM 1408 O O . PRO A 1 172 ? 1.449 -7.914 22.171 1.00 96.25 172 PRO A O 1
ATOM 1411 N N . GLU A 1 173 ? 2.417 -9.602 21.022 1.00 95.81 173 GLU A N 1
ATOM 1412 C CA . GLU A 1 173 ? 3.742 -8.999 20.834 1.00 95.81 173 GLU A CA 1
ATOM 1413 C C . GLU A 1 173 ? 3.787 -7.946 19.714 1.00 95.81 173 GLU A C 1
ATOM 1415 O O . GLU A 1 173 ? 4.816 -7.300 19.507 1.00 95.81 173 GLU A O 1
ATOM 1420 N N . TYR A 1 174 ? 2.688 -7.733 18.978 1.00 97.19 174 TYR A N 1
ATOM 1421 C CA . TYR A 1 174 ? 2.674 -6.782 17.868 1.00 97.19 174 TYR A CA 1
ATOM 1422 C C . TYR A 1 174 ? 3.006 -5.351 18.322 1.00 97.19 174 TYR A C 1
ATOM 1424 O O . TYR A 1 174 ? 2.391 -4.786 19.240 1.00 97.19 174 TYR A O 1
ATOM 1432 N N . LEU A 1 175 ? 3.961 -4.765 17.605 1.00 95.31 175 LEU A N 1
ATOM 1433 C CA . LEU A 1 175 ? 4.325 -3.353 17.566 1.00 95.31 175 LEU A CA 1
ATOM 1434 C C . LEU A 1 175 ? 4.576 -3.002 16.094 1.00 95.31 175 LEU A C 1
ATOM 1436 O O . LEU A 1 175 ? 4.951 -3.875 15.314 1.00 95.31 175 LEU A O 1
ATOM 1440 N N . GLU A 1 176 ? 4.437 -1.733 15.724 1.00 94.06 176 GLU A N 1
ATOM 1441 C CA . GLU A 1 176 ? 4.566 -1.253 14.338 1.00 94.06 176 GLU A CA 1
ATOM 1442 C C . GLU A 1 176 ? 5.952 -1.512 13.723 1.00 94.06 176 GLU A C 1
ATOM 1444 O O . GLU A 1 176 ? 6.120 -1.464 12.510 1.00 94.06 176 GLU A O 1
ATOM 1449 N N . THR A 1 177 ? 6.955 -1.790 14.558 1.00 96.31 177 THR A N 1
ATOM 1450 C CA . THR A 1 177 ? 8.330 -2.112 14.155 1.00 96.31 177 THR A CA 1
ATOM 1451 C C . THR A 1 177 ? 8.709 -3.569 14.428 1.00 96.31 177 THR A C 1
ATOM 1453 O O . THR A 1 177 ? 9.877 -3.922 14.297 1.00 96.31 177 THR A O 1
ATOM 1456 N N . ASN A 1 178 ? 7.772 -4.409 14.881 1.00 96.88 178 ASN A N 1
ATOM 1457 C CA . ASN A 1 178 ? 8.058 -5.805 15.201 1.00 96.88 178 ASN A CA 1
ATOM 1458 C C . ASN A 1 178 ? 8.047 -6.656 13.922 1.00 96.88 178 ASN A C 1
ATOM 1460 O O . ASN A 1 178 ? 7.007 -7.161 13.495 1.00 96.88 178 ASN A O 1
ATOM 1464 N N . GLU A 1 179 ? 9.223 -6.812 13.318 1.00 97.75 179 GLU A N 1
ATOM 1465 C CA . GLU A 1 179 ? 9.403 -7.582 12.087 1.00 97.75 179 GLU A CA 1
ATOM 1466 C C . GLU A 1 179 ? 9.024 -9.060 12.234 1.00 97.75 179 GLU A C 1
ATOM 1468 O O . GLU A 1 179 ? 8.444 -9.619 11.304 1.00 97.75 179 GLU A O 1
ATOM 1473 N N . ASP A 1 180 ? 9.263 -9.666 13.401 1.00 97.38 180 ASP A N 1
ATOM 1474 C CA . ASP A 1 180 ? 8.963 -11.082 13.660 1.00 97.38 180 ASP A CA 1
ATOM 1475 C C . ASP A 1 180 ? 7.459 -11.375 13.619 1.00 97.38 180 ASP A C 1
ATOM 1477 O O . ASP A 1 180 ? 7.046 -12.504 13.365 1.00 97.38 180 ASP A O 1
ATOM 1481 N N . VAL A 1 181 ? 6.626 -10.356 13.845 1.00 97.00 181 VAL A N 1
ATOM 1482 C CA . VAL A 1 181 ? 5.169 -10.460 13.713 1.00 97.00 181 VAL A CA 1
ATOM 1483 C C . VAL A 1 181 ? 4.707 -10.121 12.300 1.00 97.00 181 VAL A C 1
ATOM 1485 O O . VAL A 1 181 ? 3.800 -10.771 11.784 1.00 97.00 181 VAL A O 1
ATOM 1488 N N . ILE A 1 182 ? 5.292 -9.097 11.677 1.00 98.31 182 ILE A N 1
ATOM 1489 C CA . ILE A 1 182 ? 4.784 -8.543 10.416 1.00 98.31 182 ILE A CA 1
ATOM 1490 C C . ILE A 1 182 ? 5.239 -9.367 9.208 1.00 98.31 182 ILE A C 1
ATOM 1492 O O . ILE A 1 182 ? 4.417 -9.649 8.335 1.00 98.31 182 ILE A O 1
ATOM 1496 N N . ARG A 1 183 ? 6.511 -9.793 9.152 1.00 98.25 183 ARG A N 1
ATOM 1497 C CA . ARG A 1 183 ? 7.052 -10.565 8.017 1.00 98.25 183 ARG A CA 1
ATOM 1498 C C . ARG A 1 183 ? 6.247 -11.852 7.755 1.00 98.25 183 ARG A C 1
ATOM 1500 O O . ARG A 1 183 ? 5.840 -12.052 6.611 1.00 98.25 183 ARG A O 1
ATOM 1507 N N . PRO A 1 184 ? 5.882 -12.673 8.767 1.00 98.19 184 PRO A N 1
ATOM 1508 C CA . PRO A 1 184 ? 5.042 -13.856 8.555 1.00 98.19 184 PRO A CA 1
ATOM 1509 C C . PRO A 1 184 ? 3.696 -13.587 7.869 1.00 98.19 184 PRO A C 1
ATOM 1511 O O . PRO A 1 184 ? 3.209 -14.451 7.141 1.00 98.19 184 PRO A O 1
ATOM 1514 N N . LEU A 1 185 ? 3.100 -12.401 8.056 1.00 98.12 185 LEU A N 1
ATOM 1515 C CA . LEU A 1 185 ? 1.836 -12.045 7.402 1.00 98.12 185 LEU A CA 1
ATOM 1516 C C . LEU A 1 185 ? 1.994 -12.018 5.878 1.00 98.12 185 LEU A C 1
ATOM 1518 O O . LEU A 1 185 ? 1.125 -12.514 5.166 1.00 98.12 185 LEU A O 1
ATOM 1522 N N . ALA A 1 186 ? 3.125 -11.521 5.366 1.00 97.94 186 ALA A N 1
ATOM 1523 C CA . ALA A 1 186 ? 3.383 -11.440 3.929 1.00 97.94 186 ALA A CA 1
ATOM 1524 C C . ALA A 1 186 ? 3.394 -12.817 3.242 1.00 97.94 186 ALA A C 1
ATOM 1526 O O . ALA A 1 186 ? 3.021 -12.928 2.075 1.00 97.94 186 ALA A O 1
ATOM 1527 N N . HIS A 1 187 ? 3.739 -13.892 3.956 1.00 96.62 187 HIS A N 1
ATOM 1528 C CA . HIS A 1 187 ? 3.673 -15.257 3.418 1.00 96.62 187 HIS A CA 1
ATOM 1529 C C . HIS A 1 187 ? 2.236 -15.779 3.276 1.00 96.62 187 HIS A C 1
ATOM 1531 O O . HIS A 1 187 ? 1.982 -16.651 2.451 1.00 96.62 187 HIS A O 1
ATOM 1537 N N . ALA A 1 188 ? 1.294 -15.247 4.058 1.00 94.94 188 ALA A N 1
ATOM 1538 C CA . ALA A 1 188 ? -0.114 -15.647 4.068 1.00 94.94 188 ALA A CA 1
ATOM 1539 C C . ALA A 1 188 ? -1.021 -14.640 3.331 1.00 94.94 188 ALA A C 1
ATOM 1541 O O . ALA A 1 188 ? -2.213 -14.531 3.630 1.00 94.94 188 ALA A O 1
ATOM 1542 N N . HIS A 1 189 ? -0.466 -13.895 2.371 1.00 97.25 189 HIS A N 1
ATOM 1543 C CA . HIS A 1 189 ? -1.155 -12.805 1.677 1.00 97.25 189 HIS A CA 1
ATOM 1544 C C . HIS A 1 189 ? -2.419 -13.250 0.914 1.00 97.25 189 HIS A C 1
ATOM 1546 O O . HIS A 1 189 ? -3.344 -12.455 0.758 1.00 97.25 189 HIS A O 1
ATOM 1552 N N . ASP A 1 190 ? -2.519 -14.518 0.504 1.00 97.81 190 ASP A N 1
ATOM 1553 C CA . ASP A 1 190 ? -3.717 -15.066 -0.151 1.00 97.81 190 ASP A CA 1
ATOM 1554 C C . ASP A 1 190 ? -4.972 -15.001 0.723 1.00 97.81 190 ASP A C 1
ATOM 1556 O O . ASP A 1 190 ? -6.052 -14.645 0.240 1.00 97.81 190 ASP A O 1
ATOM 1560 N N . ASN A 1 191 ? -4.831 -15.267 2.024 1.00 97.81 191 ASN A N 1
ATOM 1561 C CA . ASN A 1 191 ? -5.942 -15.150 2.968 1.00 97.81 191 ASN A CA 1
ATOM 1562 C C . ASN A 1 191 ? -6.417 -13.697 3.072 1.00 97.81 191 ASN A C 1
ATOM 1564 O O . ASN A 1 191 ? -7.622 -13.437 3.099 1.00 97.81 191 ASN A O 1
ATOM 1568 N N . ALA A 1 192 ? -5.470 -12.755 3.083 1.00 98.19 192 ALA A N 1
ATOM 1569 C CA . ALA A 1 192 ? -5.767 -11.331 3.137 1.00 98.19 192 ALA A CA 1
ATOM 1570 C C . ALA A 1 192 ? -6.469 -10.845 1.870 1.00 98.19 192 ALA A C 1
ATOM 1572 O O . ALA A 1 192 ? -7.471 -10.142 1.979 1.00 98.19 192 ALA A O 1
ATOM 1573 N N . ILE A 1 193 ? -6.027 -11.273 0.681 1.00 98.44 193 ILE A N 1
ATOM 1574 C CA . ILE A 1 193 ? -6.721 -10.980 -0.583 1.00 98.44 193 ILE A CA 1
ATOM 1575 C C . ILE A 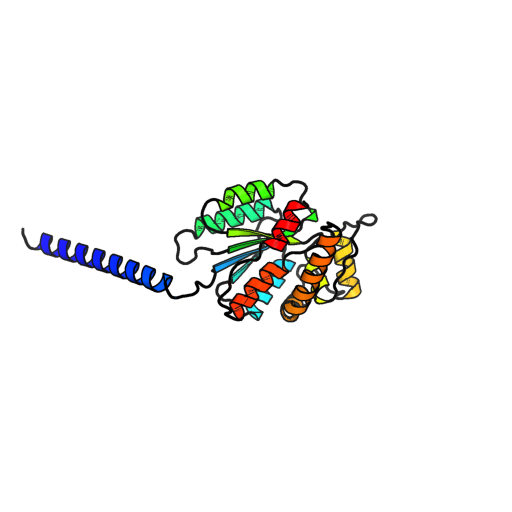1 193 ? -8.164 -11.487 -0.520 1.00 98.44 193 ILE A C 1
ATOM 1577 O O . ILE A 1 193 ? -9.097 -10.710 -0.731 1.00 98.44 193 ILE A O 1
ATOM 1581 N N . TYR A 1 194 ? -8.358 -12.764 -0.174 1.00 98.19 194 TYR A N 1
ATOM 1582 C CA . TYR A 1 194 ? -9.684 -13.380 -0.108 1.00 98.19 194 TYR A CA 1
ATOM 1583 C C . TYR A 1 194 ? -10.623 -12.639 0.853 1.00 98.19 194 TYR A C 1
ATOM 1585 O O . TYR A 1 194 ? -11.750 -12.290 0.493 1.00 98.19 194 TYR A O 1
ATOM 1593 N N . ASN A 1 195 ? -10.164 -12.359 2.073 1.00 98.31 195 ASN A N 1
ATOM 1594 C CA . ASN A 1 195 ? -10.976 -11.658 3.062 1.00 98.31 195 ASN A CA 1
ATOM 1595 C C . ASN A 1 195 ? -11.194 -10.186 2.697 1.00 98.31 195 ASN A C 1
ATOM 1597 O O . ASN A 1 195 ? -12.264 -9.656 2.980 1.00 98.31 195 ASN A O 1
ATOM 1601 N N . SER A 1 196 ? -10.230 -9.524 2.054 1.00 97.81 196 SER A N 1
ATOM 1602 C CA . SER A 1 196 ? -10.359 -8.117 1.669 1.00 97.81 196 SER A CA 1
ATOM 1603 C C . SER A 1 196 ? -11.370 -7.920 0.544 1.00 97.81 196 SER A C 1
ATOM 1605 O O . SER A 1 196 ? -12.156 -6.979 0.619 1.00 97.81 196 SER A O 1
ATOM 1607 N N . ILE A 1 197 ? -11.407 -8.822 -0.442 1.00 97.75 197 ILE A N 1
ATOM 1608 C CA . ILE A 1 197 ? -12.432 -8.819 -1.497 1.00 97.75 197 ILE A CA 1
ATOM 1609 C C . ILE A 1 197 ? -13.819 -9.022 -0.876 1.00 97.75 197 ILE A C 1
ATOM 1611 O O . ILE A 1 197 ? -14.751 -8.284 -1.183 1.00 97.75 197 ILE A O 1
ATOM 1615 N N . ARG A 1 198 ? -13.956 -9.973 0.059 1.00 97.88 198 ARG A N 1
ATOM 1616 C CA . ARG A 1 198 ? -15.220 -10.204 0.781 1.00 97.88 198 ARG A CA 1
ATOM 1617 C C . ARG A 1 198 ? -15.659 -8.994 1.598 1.00 97.88 198 ARG A C 1
ATOM 1619 O O . ARG A 1 198 ? -16.831 -8.624 1.537 1.00 97.88 198 ARG A O 1
ATOM 1626 N N . LEU A 1 199 ? -14.729 -8.381 2.333 1.00 97.44 199 LEU A N 1
ATOM 1627 C CA . LEU A 1 199 ? -14.981 -7.155 3.082 1.00 97.44 199 LEU A CA 1
ATOM 1628 C C . LEU A 1 199 ? -15.481 -6.062 2.136 1.00 97.44 199 LEU A C 1
ATOM 1630 O O . LEU A 1 199 ? -16.516 -5.466 2.407 1.00 97.44 199 LEU A O 1
ATOM 1634 N N . TYR A 1 200 ? -14.792 -5.846 1.015 1.00 96.56 200 TYR A N 1
ATOM 1635 C CA . TYR A 1 200 ? -15.191 -4.864 0.013 1.00 96.56 200 TYR A CA 1
ATOM 1636 C C . TYR A 1 200 ? -16.616 -5.105 -0.494 1.00 96.56 200 TYR A C 1
ATOM 1638 O O . TYR A 1 200 ? -17.439 -4.199 -0.405 1.00 96.56 200 TYR A O 1
ATOM 1646 N N . SER A 1 201 ? -16.949 -6.321 -0.943 1.00 96.06 201 SER A N 1
ATOM 1647 C CA . SER A 1 201 ? -18.295 -6.630 -1.450 1.00 96.06 201 SER A CA 1
ATOM 1648 C C . SER A 1 201 ? -19.387 -6.302 -0.428 1.00 96.06 201 SER A C 1
ATOM 1650 O O . SER A 1 201 ? -20.386 -5.674 -0.767 1.00 96.06 201 SER A O 1
ATOM 1652 N N . GLN A 1 202 ? -19.174 -6.660 0.841 1.00 95.94 202 GLN A N 1
ATOM 1653 C CA . GLN A 1 202 ? -20.134 -6.385 1.913 1.00 95.94 202 GLN A CA 1
ATOM 1654 C C . GLN A 1 202 ? -20.235 -4.888 2.231 1.00 95.94 202 GLN A C 1
ATOM 1656 O O . GLN A 1 202 ? -21.315 -4.388 2.534 1.00 95.94 202 GLN A O 1
ATOM 1661 N N . GLN A 1 203 ? -19.126 -4.159 2.131 1.00 95.06 203 GLN A N 1
ATOM 1662 C CA . GLN A 1 203 ? -19.068 -2.722 2.386 1.00 95.06 203 GLN A CA 1
ATOM 1663 C C . GLN A 1 203 ? -19.685 -1.881 1.271 1.00 95.06 203 GLN A C 1
ATOM 1665 O O . GLN A 1 203 ? -20.310 -0.858 1.558 1.00 95.06 203 GLN A O 1
ATOM 1670 N N . VAL A 1 204 ? -19.595 -2.339 0.022 1.00 94.56 204 VAL A N 1
ATOM 1671 C CA . VAL A 1 204 ? -20.312 -1.751 -1.117 1.00 94.56 204 VAL A CA 1
ATOM 1672 C C . VAL A 1 204 ? -21.825 -1.848 -0.914 1.00 94.56 204 VAL A C 1
ATOM 1674 O O . VAL A 1 204 ? -22.526 -0.854 -1.112 1.00 94.56 204 VAL A O 1
ATOM 1677 N N . GLU A 1 205 ? -22.337 -2.996 -0.454 1.00 94.50 205 GLU A N 1
ATOM 1678 C CA . GLU A 1 205 ? -23.775 -3.199 -0.202 1.00 94.50 205 GLU A CA 1
ATOM 1679 C C . GLU A 1 205 ? -24.339 -2.208 0.824 1.00 94.50 205 GLU A C 1
ATOM 1681 O O . GLU A 1 205 ? -25.450 -1.698 0.658 1.00 94.50 205 GLU A O 1
ATOM 1686 N N . VAL A 1 206 ? -23.567 -1.902 1.871 1.00 93.38 206 VAL A N 1
ATOM 1687 C CA . VAL A 1 206 ? -23.977 -0.981 2.944 1.00 93.38 206 VAL A CA 1
ATOM 1688 C C . VAL A 1 206 ? -23.431 0.441 2.782 1.00 93.38 206 VAL A C 1
ATOM 1690 O O . VAL A 1 206 ? -23.691 1.283 3.641 1.00 93.38 206 VAL A O 1
ATOM 1693 N N . LYS A 1 207 ? -22.698 0.723 1.696 1.00 91.81 207 LYS A N 1
ATOM 1694 C CA . LYS A 1 207 ? -22.044 2.013 1.406 1.00 91.81 207 LYS A CA 1
ATOM 1695 C C . LYS A 1 207 ? -21.204 2.539 2.578 1.00 91.81 207 LYS A C 1
ATOM 1697 O O . LYS A 1 207 ? -21.361 3.682 3.007 1.00 91.81 207 LYS A O 1
ATOM 1702 N N . SER A 1 208 ? -20.343 1.689 3.131 1.00 91.06 208 SER A N 1
ATOM 1703 C CA . SER A 1 208 ? -19.497 2.014 4.286 1.00 91.06 208 SER A CA 1
ATOM 1704 C C . SER A 1 208 ? -18.019 1.864 3.950 1.00 91.06 208 SER A C 1
ATOM 1706 O O . SER A 1 208 ? -17.621 0.885 3.339 1.00 91.06 208 SER A O 1
ATOM 1708 N N . ASN A 1 209 ? -17.189 2.782 4.441 1.00 90.44 209 ASN A N 1
ATOM 1709 C CA . ASN A 1 209 ? -15.729 2.652 4.405 1.00 90.44 209 ASN A CA 1
ATOM 1710 C C . ASN A 1 209 ? -15.148 2.139 5.741 1.00 90.44 209 ASN A C 1
ATOM 1712 O O . ASN A 1 209 ? -13.936 2.117 5.920 1.00 90.44 209 ASN A O 1
ATOM 1716 N N . ASN A 1 210 ? -15.983 1.730 6.706 1.00 93.56 210 ASN A N 1
ATOM 1717 C CA . ASN A 1 210 ? -15.547 1.332 8.050 1.00 93.56 210 ASN A CA 1
ATOM 1718 C C . ASN A 1 210 ? -15.902 -0.123 8.395 1.00 93.56 210 ASN A C 1
ATOM 1720 O O . ASN A 1 210 ? -17.076 -0.385 8.688 1.00 93.56 210 ASN A O 1
ATOM 1724 N N . PRO A 1 211 ? -14.923 -1.049 8.427 1.00 95.62 211 PRO A N 1
ATOM 1725 C CA . PRO A 1 211 ? -13.541 -0.919 7.932 1.00 95.62 211 PRO A CA 1
ATOM 1726 C C . PRO A 1 211 ? -13.432 -1.143 6.413 1.00 95.62 211 PRO A C 1
ATOM 1728 O O . PRO A 1 211 ? -14.287 -1.807 5.831 1.00 95.62 211 PRO A O 1
ATOM 1731 N N . ILE A 1 212 ? -12.373 -0.656 5.762 1.00 94.69 212 ILE A N 1
ATOM 1732 C CA . ILE A 1 212 ? -12.099 -0.969 4.348 1.00 94.69 212 ILE A CA 1
ATOM 1733 C C . ILE A 1 212 ? -10.601 -0.935 4.029 1.00 94.69 212 ILE A C 1
ATOM 1735 O O . ILE A 1 212 ? -9.819 -0.278 4.715 1.00 94.69 212 ILE A O 1
ATOM 1739 N N . SER A 1 213 ? -10.193 -1.656 2.985 1.00 96.00 213 SER A N 1
ATOM 1740 C CA . SER A 1 213 ? -8.849 -1.581 2.409 1.00 96.00 213 SER A CA 1
ATOM 1741 C C . SER A 1 213 ? -8.876 -1.980 0.936 1.00 96.00 213 SER A C 1
ATOM 1743 O O . SER A 1 213 ? -9.575 -2.928 0.572 1.00 96.00 213 SER A O 1
ATOM 1745 N N . ASN A 1 214 ? -8.081 -1.308 0.102 1.00 96.94 214 ASN A N 1
ATOM 1746 C CA . ASN A 1 214 ? -7.820 -1.717 -1.283 1.00 96.94 214 ASN A CA 1
ATOM 1747 C C . ASN A 1 214 ? -6.401 -2.287 -1.492 1.00 96.94 214 ASN A C 1
ATOM 1749 O O . ASN A 1 214 ? -5.989 -2.482 -2.633 1.00 96.94 214 ASN A O 1
ATOM 1753 N N . ILE A 1 215 ? -5.661 -2.616 -0.422 1.00 98.38 215 ILE A N 1
ATOM 1754 C CA . ILE A 1 215 ? -4.308 -3.199 -0.533 1.00 98.38 215 ILE A CA 1
ATOM 1755 C C . ILE A 1 215 ? -4.317 -4.498 -1.353 1.00 98.38 215 ILE A C 1
ATOM 1757 O O . ILE A 1 215 ? -3.383 -4.750 -2.111 1.00 98.38 215 ILE A O 1
ATOM 1761 N N . HIS A 1 216 ? -5.387 -5.294 -1.281 1.00 98.31 216 HIS A N 1
ATOM 1762 C CA . HIS A 1 216 ? -5.518 -6.515 -2.078 1.00 98.31 216 HIS A CA 1
ATOM 1763 C C . HIS A 1 216 ? -5.397 -6.275 -3.590 1.00 98.31 216 HIS A C 1
ATOM 1765 O O . HIS A 1 216 ? -4.888 -7.151 -4.284 1.00 98.31 216 HIS A O 1
ATOM 1771 N N . ALA A 1 217 ? -5.806 -5.111 -4.109 1.00 98.12 217 ALA A N 1
ATOM 1772 C CA . ALA A 1 217 ? -5.655 -4.776 -5.524 1.00 98.12 217 ALA A CA 1
ATOM 1773 C C . ALA A 1 217 ? -4.174 -4.625 -5.907 1.00 98.12 217 ALA A C 1
ATOM 1775 O O . ALA A 1 217 ? -3.734 -5.169 -6.921 1.00 98.12 217 ALA A O 1
ATOM 1776 N N . LEU A 1 218 ? -3.384 -3.967 -5.048 1.00 98.44 218 LEU A N 1
ATOM 1777 C CA . LEU A 1 218 ? -1.932 -3.864 -5.204 1.00 98.44 218 LEU A CA 1
ATOM 1778 C C . LEU A 1 218 ? -1.276 -5.243 -5.091 1.00 98.44 218 LEU A C 1
ATOM 1780 O O . LEU A 1 218 ? -0.514 -5.635 -5.969 1.00 98.44 218 LEU A O 1
ATOM 1784 N N . VAL A 1 219 ? -1.598 -6.015 -4.053 1.00 98.50 219 VAL A N 1
ATOM 1785 C CA . VAL A 1 219 ? -1.007 -7.350 -3.856 1.00 98.50 219 VAL A CA 1
ATOM 1786 C C . VAL A 1 219 ? -1.352 -8.284 -5.020 1.00 98.50 219 VAL A C 1
ATOM 1788 O O . VAL A 1 219 ? -0.483 -9.015 -5.481 1.00 98.50 219 VAL A O 1
ATOM 1791 N N . THR A 1 220 ? -2.570 -8.216 -5.563 1.00 98.06 220 THR A N 1
ATOM 1792 C CA . THR A 1 220 ? -2.971 -9.001 -6.745 1.00 98.06 220 THR A CA 1
ATOM 1793 C C . THR A 1 220 ? -2.136 -8.640 -7.974 1.00 98.06 220 THR A C 1
ATOM 1795 O O . THR A 1 220 ? -1.667 -9.537 -8.670 1.00 98.06 220 THR A O 1
ATOM 1798 N N . LEU A 1 221 ? -1.869 -7.350 -8.211 1.00 97.62 221 LEU A N 1
ATOM 1799 C CA . LEU A 1 221 ? -0.958 -6.917 -9.276 1.00 97.62 221 LEU A CA 1
ATOM 1800 C C . LEU A 1 221 ? 0.454 -7.498 -9.084 1.00 97.62 221 LEU A C 1
ATOM 1802 O O . LEU A 1 221 ? 1.034 -8.037 -10.028 1.00 97.62 221 LEU A O 1
ATOM 1806 N N . LEU A 1 222 ? 0.998 -7.432 -7.866 1.00 98.06 222 LEU A N 1
ATOM 1807 C CA . LEU A 1 222 ? 2.324 -7.978 -7.553 1.00 98.06 222 LEU A CA 1
ATOM 1808 C C . LEU A 1 222 ? 2.382 -9.500 -7.761 1.00 98.06 222 LEU A C 1
ATOM 1810 O O . LEU A 1 222 ? 3.353 -10.011 -8.321 1.00 98.06 222 LEU A O 1
ATOM 1814 N N . LYS A 1 223 ? 1.331 -10.226 -7.369 1.00 97.06 223 LYS A N 1
ATOM 1815 C CA . LYS A 1 223 ? 1.207 -11.666 -7.628 1.00 97.06 223 LYS A CA 1
ATOM 1816 C C . LYS A 1 223 ? 1.178 -11.979 -9.117 1.00 97.06 223 LYS A C 1
ATOM 1818 O O . LYS A 1 223 ? 1.954 -12.811 -9.566 1.00 97.06 223 LYS A O 1
ATOM 1823 N N . ASN A 1 224 ? 0.362 -11.266 -9.891 1.00 95.62 224 ASN A N 1
ATOM 1824 C CA . ASN A 1 224 ? 0.297 -11.438 -11.342 1.00 95.62 224 ASN A CA 1
ATOM 1825 C C . ASN A 1 224 ? 1.677 -11.256 -11.995 1.00 95.62 224 ASN A C 1
ATOM 1827 O O . ASN A 1 224 ? 2.051 -12.027 -12.882 1.00 95.62 224 ASN A O 1
ATOM 1831 N N . MET A 1 225 ? 2.462 -10.278 -11.525 1.00 94.69 225 MET A N 1
ATOM 1832 C CA . MET A 1 225 ? 3.852 -10.082 -11.956 1.00 94.69 225 MET A CA 1
ATOM 1833 C C . MET A 1 225 ? 4.751 -11.272 -11.600 1.00 94.69 225 MET A C 1
ATOM 1835 O O . MET A 1 225 ? 5.534 -11.706 -12.447 1.00 94.69 225 MET A O 1
ATOM 1839 N N . SER A 1 226 ? 4.630 -11.812 -10.386 1.00 95.44 226 SER A N 1
ATOM 1840 C CA . SER A 1 226 ? 5.382 -12.993 -9.936 1.00 95.44 226 SER A CA 1
ATOM 1841 C C . SER A 1 226 ? 5.045 -14.231 -10.778 1.00 95.44 226 SER A C 1
ATOM 1843 O O . SER A 1 226 ? 5.940 -14.887 -11.317 1.00 95.44 226 SER A O 1
ATOM 1845 N N . ASP A 1 227 ? 3.751 -14.460 -11.009 1.00 94.06 227 ASP A N 1
ATOM 1846 C CA . ASP A 1 227 ? 3.197 -15.576 -11.785 1.00 94.06 227 ASP A CA 1
ATOM 1847 C C . ASP A 1 227 ? 3.379 -15.407 -13.303 1.00 94.06 227 ASP A C 1
ATOM 1849 O O . ASP A 1 227 ? 3.117 -16.323 -14.086 1.00 94.06 227 ASP A O 1
ATOM 1853 N N . ARG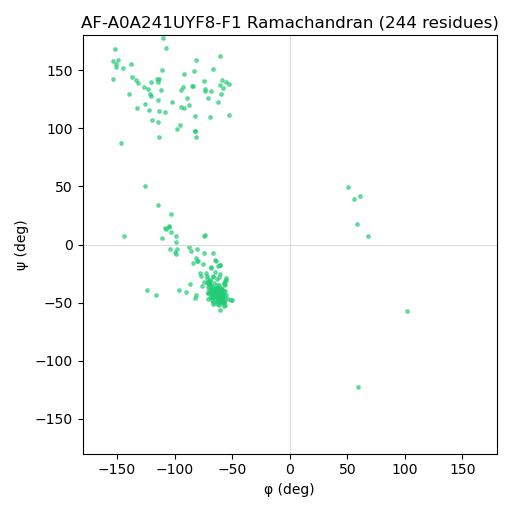 A 1 228 ? 3.868 -14.241 -13.739 1.00 91.06 228 ARG A N 1
ATOM 1854 C CA . ARG A 1 228 ? 4.110 -13.883 -15.142 1.00 91.06 228 ARG A CA 1
ATOM 1855 C C . ARG A 1 228 ? 2.864 -14.013 -16.021 1.00 91.06 228 ARG A C 1
ATOM 1857 O O . ARG A 1 228 ? 2.970 -14.415 -17.182 1.00 91.06 228 ARG A O 1
ATOM 1864 N N . THR A 1 229 ? 1.700 -13.633 -15.493 1.00 86.88 229 THR A N 1
ATOM 1865 C CA . THR A 1 229 ? 0.401 -13.758 -16.186 1.00 86.88 229 THR A CA 1
ATOM 1866 C C . THR A 1 229 ? 0.291 -12.900 -17.445 1.00 86.88 229 THR A C 1
ATOM 1868 O O . THR A 1 229 ? -0.608 -13.121 -18.246 1.00 86.88 229 THR A O 1
ATOM 1871 N N . GLN A 1 230 ? 1.210 -11.945 -17.637 1.00 81.44 230 GLN A N 1
ATOM 1872 C CA . GLN A 1 230 ? 1.196 -10.944 -18.711 1.00 81.44 230 GLN A CA 1
ATOM 1873 C C . GLN A 1 230 ? 0.065 -9.903 -18.604 1.00 81.44 230 GLN A C 1
ATOM 1875 O O . GLN A 1 230 ? -0.050 -9.053 -19.483 1.00 81.44 230 GLN A O 1
ATOM 1880 N N . GLU A 1 231 ? -0.688 -9.903 -17.500 1.00 84.38 231 GLU A N 1
ATOM 1881 C CA . GLU A 1 231 ? -1.732 -8.925 -17.170 1.00 84.38 231 GLU A CA 1
ATOM 1882 C C . GLU A 1 231 ? -1.298 -8.102 -15.947 1.00 84.38 231 GLU A C 1
ATOM 1884 O O . GLU A 1 231 ? -1.493 -8.505 -14.798 1.00 84.38 231 GLU A O 1
ATOM 1889 N N . TYR A 1 232 ? -0.655 -6.956 -16.198 1.00 90.88 232 TYR A N 1
ATOM 1890 C CA . TYR A 1 232 ? -0.034 -6.115 -15.161 1.00 90.88 232 TYR A CA 1
ATOM 1891 C C . TYR A 1 232 ? -0.699 -4.739 -15.014 1.00 90.88 232 TYR A C 1
ATOM 1893 O O . TYR A 1 232 ? -0.042 -3.729 -14.735 1.00 90.88 232 TYR A O 1
ATOM 1901 N N . ASP A 1 233 ? -2.012 -4.698 -15.216 1.00 90.44 233 ASP A N 1
ATOM 1902 C CA . ASP A 1 233 ? -2.821 -3.507 -14.993 1.00 90.44 233 ASP A CA 1
ATOM 1903 C C . ASP A 1 233 ? -3.395 -3.496 -13.575 1.00 90.44 233 ASP A C 1
ATOM 1905 O O . ASP A 1 233 ? -3.893 -4.500 -13.066 1.00 90.44 233 ASP A O 1
ATOM 1909 N N . TYR A 1 234 ? -3.321 -2.336 -12.925 1.00 93.88 234 TYR A N 1
ATOM 1910 C CA . TYR A 1 234 ? -3.931 -2.137 -11.616 1.00 93.88 234 TYR A CA 1
ATOM 1911 C C . TYR A 1 234 ? -5.461 -2.038 -11.738 1.00 93.88 234 TYR A C 1
ATOM 1913 O O . TYR A 1 234 ? -5.969 -1.295 -12.581 1.00 93.88 234 TYR A O 1
ATOM 1921 N N . ASN A 1 235 ? -6.200 -2.750 -10.878 1.00 93.62 235 ASN A N 1
ATOM 1922 C CA . ASN A 1 235 ? -7.657 -2.635 -10.809 1.00 93.62 235 ASN A CA 1
ATOM 1923 C C . ASN A 1 235 ? -8.068 -1.420 -9.956 1.00 93.62 235 ASN A C 1
ATOM 1925 O O . ASN A 1 235 ? -7.924 -1.427 -8.733 1.00 93.62 235 ASN A O 1
ATOM 1929 N N . TYR A 1 236 ? -8.630 -0.405 -10.615 1.00 93.50 236 TYR A N 1
ATOM 1930 C CA . TYR A 1 236 ? -9.064 0.847 -9.993 1.00 93.50 236 TYR A CA 1
ATOM 1931 C C . TYR A 1 236 ? -10.426 0.774 -9.287 1.00 93.50 236 TYR A C 1
ATOM 1933 O O . TYR A 1 236 ? -10.724 1.662 -8.495 1.00 93.50 236 TYR A O 1
ATOM 1941 N N . GLU A 1 237 ? -11.236 -0.265 -9.518 1.00 93.44 237 GLU A N 1
ATOM 1942 C CA . GLU A 1 237 ? -12.609 -0.393 -8.994 1.00 93.44 237 GLU A CA 1
ATOM 1943 C C . GLU A 1 237 ? -12.696 -0.136 -7.480 1.00 93.44 237 GLU A C 1
ATOM 1945 O O . GLU A 1 237 ? -13.507 0.664 -7.006 1.00 93.44 237 GLU A O 1
ATOM 1950 N N . TYR A 1 238 ? -11.801 -0.768 -6.719 1.00 92.94 238 TYR A N 1
ATOM 1951 C CA . TYR A 1 238 ? -11.767 -0.671 -5.261 1.00 92.94 238 TYR A CA 1
ATOM 1952 C C . TYR A 1 238 ? -11.394 0.729 -4.773 1.00 92.94 238 TYR A C 1
ATOM 1954 O O . TYR A 1 238 ? -11.975 1.236 -3.816 1.00 92.94 238 TYR A O 1
ATOM 1962 N N . GLN A 1 239 ? -10.418 1.353 -5.434 1.00 92.19 239 GLN A N 1
ATOM 1963 C CA . GLN A 1 239 ? -9.969 2.704 -5.117 1.00 92.19 239 GLN A CA 1
ATOM 1964 C C . GLN A 1 239 ? -11.067 3.723 -5.423 1.00 92.19 239 GLN A C 1
ATOM 1966 O O . GLN A 1 239 ? -11.395 4.525 -4.554 1.00 92.19 239 GLN A O 1
ATOM 1971 N N . SER A 1 240 ? -11.666 3.661 -6.615 1.00 92.12 240 SER A N 1
ATOM 1972 C CA . SER A 1 240 ? -12.718 4.591 -7.031 1.00 92.12 240 SER A CA 1
ATOM 1973 C C . SER A 1 240 ? -13.916 4.549 -6.085 1.00 92.12 240 SER A C 1
ATOM 1975 O O . SER A 1 240 ? -14.397 5.598 -5.673 1.00 92.12 240 SER A O 1
ATOM 1977 N N . PHE A 1 241 ? -14.337 3.358 -5.641 1.00 92.62 241 PHE A N 1
ATOM 1978 C CA . PHE A 1 241 ? -15.385 3.248 -4.624 1.00 92.62 241 PHE A CA 1
ATOM 1979 C C . PHE A 1 241 ? -15.017 3.977 -3.326 1.00 92.62 241 PHE A C 1
ATOM 1981 O O . PHE A 1 241 ? -15.840 4.714 -2.784 1.00 92.62 241 PHE A O 1
ATOM 1988 N N . ILE A 1 242 ? -13.797 3.780 -2.818 1.00 91.00 242 ILE A N 1
ATOM 1989 C CA . ILE A 1 242 ? -13.354 4.440 -1.586 1.00 91.00 242 ILE A CA 1
ATOM 1990 C C . ILE A 1 242 ? -13.383 5.959 -1.774 1.00 91.00 242 ILE A C 1
ATOM 1992 O O . ILE A 1 242 ? -13.973 6.648 -0.945 1.00 91.00 242 ILE A O 1
ATOM 1996 N N . GLU A 1 243 ? -12.818 6.465 -2.873 1.00 90.06 243 GLU A N 1
ATOM 1997 C CA . GLU A 1 243 ? -12.722 7.896 -3.187 1.00 90.06 243 GLU A CA 1
ATOM 1998 C C . GLU A 1 243 ? -14.083 8.576 -3.377 1.00 90.06 243 GLU A C 1
ATOM 2000 O O . GLU A 1 243 ? -14.270 9.714 -2.933 1.00 90.06 243 GLU A O 1
ATOM 2005 N N . ASP A 1 244 ? -15.050 7.886 -3.981 1.00 89.31 244 ASP A N 1
ATOM 2006 C CA . ASP A 1 244 ? -16.427 8.368 -4.139 1.00 89.31 244 ASP A CA 1
ATOM 2007 C C . ASP A 1 244 ? -17.149 8.486 -2.787 1.00 89.31 244 ASP A C 1
ATOM 2009 O O . ASP A 1 244 ? -18.006 9.356 -2.608 1.00 89.31 244 ASP A O 1
ATOM 2013 N N . ASN A 1 245 ? -16.757 7.665 -1.808 1.00 84.88 245 ASN A N 1
ATOM 2014 C CA . ASN A 1 245 ? -17.351 7.599 -0.470 1.00 84.88 245 ASN A CA 1
ATOM 2015 C C . ASN A 1 245 ? -16.484 8.260 0.627 1.00 84.88 245 ASN A C 1
ATOM 2017 O O . ASN A 1 245 ? -16.727 8.031 1.816 1.00 84.88 245 ASN A O 1
ATOM 2021 N N . LEU A 1 246 ? -15.482 9.064 0.242 1.00 79.00 246 LEU A N 1
ATOM 2022 C CA . LEU A 1 246 ? -14.745 9.968 1.141 1.00 79.00 246 LEU A CA 1
ATOM 2023 C C . LEU A 1 246 ? -15.574 11.184 1.576 1.00 79.00 246 LEU A C 1
ATOM 2025 O O . LEU A 1 246 ? -16.370 11.710 0.757 1.00 79.00 246 LEU A O 1
#

Solvent-accessible surface area (backbone atoms only — not comparable to full-atom values): 13526 Å² total; per-residue (Å²): 134,72,65,65,61,55,52,53,51,52,52,52,54,53,51,53,51,49,50,53,53,50,49,52,50,51,56,58,51,65,76,78,46,83,77,76,65,30,34,42,37,36,16,43,46,58,44,58,23,49,26,47,47,39,32,35,60,76,48,67,44,91,48,52,47,58,40,57,37,95,33,79,42,71,58,49,38,52,52,50,50,52,52,54,47,68,72,24,55,99,44,101,68,38,54,51,36,37,37,40,39,44,51,49,72,74,63,88,62,70,62,52,56,59,49,49,61,62,64,49,73,78,78,46,47,67,41,78,34,45,22,21,52,26,64,55,54,62,60,39,16,50,80,44,69,71,70,70,62,76,63,60,56,92,94,39,50,42,46,56,45,50,44,48,49,44,23,76,74,78,36,76,82,64,50,64,79,38,54,86,61,39,37,63,49,37,78,43,43,67,45,20,35,56,24,33,54,51,38,47,58,57,23,62,76,68,73,45,63,49,44,40,55,39,55,45,42,57,53,48,33,54,46,28,58,54,72,61,69,79,59,77,67,76,64,55,69,58,46,52,54,50,63,74,72,103

pLDDT: mean 88.82, std 12.61, range [41.88, 98.75]

Radius of gyration: 22.52 Å; Cα contacts (8 Å, |Δi|>4): 353; chains: 1; bounding box: 67×36×74 Å